Protein AF-A0A1M6R8V6-F1 (afdb_monomer)

InterPro domains:
  IPR001466 Beta-lactamase-related [PF00144] (25-232)
  IPR012338 Beta-lactamase/transpeptidase-like [G3DSA:3.40.710.10] (16-238)
  IPR012338 Beta-lactamase/transpeptidase-like [SSF56601] (20-227)
  IPR050491 Beta-lactamase AmpC-like [PTHR46825] (21-214)

Radius of gyration: 24.2 Å; Cα contacts (8 Å, |Δi|>4): 280; chains: 1; bounding box: 48×43×94 Å

Organism: NCBI:txid1302687

Mean predicted aligned error: 9.37 Å

Structure (mmCIF, N/CA/C/O backbone):
data_AF-A0A1M6R8V6-F1
#
_entry.id   AF-A0A1M6R8V6-F1
#
loop_
_atom_site.group_PDB
_atom_site.id
_atom_site.type_symbol
_atom_site.label_atom_id
_atom_site.label_alt_id
_atom_site.label_comp_id
_atom_site.label_asym_id
_atom_site.label_entity_id
_atom_site.label_seq_id
_atom_site.pdbx_PDB_ins_code
_atom_site.Cartn_x
_atom_site.Cartn_y
_atom_site.Cartn_z
_atom_site.occupancy
_atom_site.B_iso_or_equiv
_atom_site.auth_seq_id
_atom_site.auth_comp_id
_atom_site.auth_asym_id
_atom_site.auth_atom_id
_atom_site.pdbx_PDB_model_num
ATOM 1 N N . MET A 1 1 ? -6.194 -18.977 -72.612 1.00 38.88 1 MET A N 1
ATOM 2 C CA . MET A 1 1 ? -5.011 -18.425 -71.916 1.00 38.88 1 MET A CA 1
ATOM 3 C C . MET A 1 1 ? -5.485 -17.818 -70.595 1.00 38.88 1 MET A C 1
ATOM 5 O O . MET A 1 1 ? -6.194 -16.824 -70.624 1.00 38.88 1 MET A O 1
ATOM 9 N N . LYS A 1 2 ? -5.253 -18.489 -69.455 1.00 41.47 2 LYS A N 1
ATOM 10 C CA . LYS A 1 2 ? -5.722 -18.055 -68.123 1.00 41.47 2 LYS A CA 1
ATOM 11 C C . LYS A 1 2 ? -4.626 -17.210 -67.463 1.00 41.47 2 LYS A C 1
ATOM 13 O O . LYS A 1 2 ? -3.607 -17.769 -67.080 1.00 41.47 2 LYS A O 1
ATOM 18 N N . PHE A 1 3 ? -4.834 -15.903 -67.316 1.00 41.88 3 PHE A N 1
ATOM 19 C CA . PHE A 1 3 ? -3.976 -15.051 -66.488 1.00 41.88 3 PHE A CA 1
ATOM 20 C C . PHE A 1 3 ? -4.549 -14.982 -65.068 1.00 41.88 3 PHE A C 1
ATOM 22 O O . PHE A 1 3 ? -5.656 -14.492 -64.859 1.00 41.88 3 PHE A O 1
ATOM 29 N N . ARG A 1 4 ? -3.799 -15.502 -64.091 1.00 52.97 4 ARG A N 1
ATOM 30 C CA . ARG A 1 4 ? -3.985 -15.226 -62.661 1.00 52.97 4 ARG A CA 1
ATOM 31 C C . ARG A 1 4 ? -2.926 -14.194 -62.265 1.00 52.97 4 ARG A C 1
ATOM 33 O O 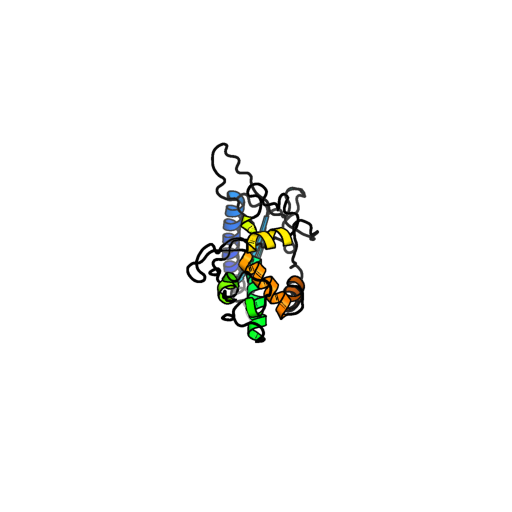. ARG A 1 4 ? -1.744 -14.500 -62.373 1.00 52.97 4 ARG A O 1
ATOM 40 N N . LEU A 1 5 ? -3.342 -13.003 -61.833 1.00 52.06 5 LEU A N 1
ATOM 41 C CA . LEU A 1 5 ? -2.469 -12.016 -61.180 1.00 52.06 5 LEU A CA 1
ATOM 42 C C . LEU A 1 5 ? -2.660 -12.077 -59.647 1.00 52.06 5 LEU A C 1
ATOM 44 O O . LEU A 1 5 ? -3.742 -12.458 -59.194 1.00 52.06 5 LEU A O 1
ATOM 48 N N . PRO A 1 6 ? -1.620 -11.770 -58.848 1.00 53.00 6 PRO A N 1
ATOM 49 C CA . PRO A 1 6 ? -1.464 -12.294 -57.499 1.00 53.00 6 PRO A CA 1
ATOM 50 C C . PRO A 1 6 ? -2.123 -11.432 -56.418 1.00 53.00 6 PRO A C 1
ATOM 52 O O . PRO A 1 6 ? -2.098 -10.205 -56.438 1.00 53.00 6 PRO A O 1
ATOM 55 N N . PHE A 1 7 ? -2.635 -12.124 -55.405 1.00 51.06 7 PHE A N 1
ATOM 56 C CA . PHE A 1 7 ? -3.263 -11.614 -54.186 1.00 51.06 7 PHE A CA 1
ATOM 57 C C . PHE A 1 7 ? -2.215 -11.156 -53.139 1.00 51.06 7 PHE A C 1
ATOM 59 O O . PHE A 1 7 ? -2.329 -11.479 -51.960 1.00 51.06 7 PHE A O 1
ATOM 66 N N . ILE A 1 8 ? -1.143 -10.463 -53.554 1.00 56.19 8 ILE A N 1
ATOM 67 C CA . ILE A 1 8 ? 0.020 -10.130 -52.693 1.00 56.19 8 ILE A CA 1
ATOM 68 C C . ILE A 1 8 ? 0.247 -8.610 -52.635 1.00 56.19 8 ILE A C 1
ATOM 70 O O . ILE A 1 8 ? 1.325 -8.114 -52.935 1.00 56.19 8 ILE A O 1
ATOM 74 N N . ALA A 1 9 ? -0.775 -7.838 -52.264 1.00 51.62 9 ALA A N 1
ATOM 75 C CA . ALA A 1 9 ? -0.604 -6.391 -52.052 1.00 51.62 9 ALA A CA 1
ATOM 76 C C . ALA A 1 9 ? -1.364 -5.817 -50.842 1.00 51.62 9 ALA A C 1
ATOM 78 O O . ALA A 1 9 ? -1.358 -4.608 -50.642 1.00 51.62 9 ALA A O 1
ATOM 79 N N . ILE A 1 10 ? -1.990 -6.652 -50.001 1.00 52.50 10 ILE A N 1
ATOM 80 C CA . ILE A 1 1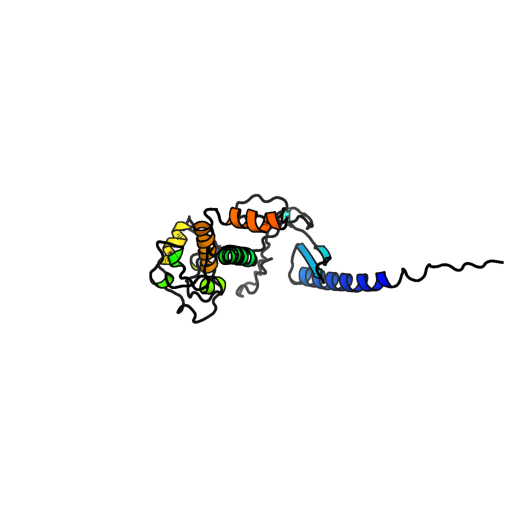0 ? -2.809 -6.186 -48.856 1.00 52.50 10 ILE A CA 1
ATOM 81 C C . ILE A 1 10 ? -2.160 -6.514 -47.490 1.00 52.50 10 ILE A C 1
ATOM 83 O O . ILE A 1 10 ? -2.727 -6.247 -46.440 1.00 52.50 10 ILE A O 1
ATOM 87 N N . LEU A 1 11 ? -0.928 -7.036 -47.463 1.00 50.34 11 LEU A N 1
ATOM 88 C CA . LEU A 1 11 ? -0.230 -7.378 -46.208 1.00 50.34 11 LEU A CA 1
ATOM 89 C C . LEU A 1 11 ? 0.795 -6.336 -45.726 1.00 50.34 11 LEU A C 1
ATOM 91 O O . LEU A 1 11 ? 1.295 -6.462 -44.614 1.00 50.34 11 LEU A O 1
ATOM 95 N N . PHE A 1 12 ? 1.085 -5.286 -46.503 1.00 51.31 12 PHE A N 1
ATOM 96 C CA . PHE A 1 12 ? 2.127 -4.309 -46.143 1.00 51.31 12 PHE A CA 1
ATOM 97 C C . PHE A 1 12 ? 1.625 -3.063 -45.393 1.00 51.31 12 PHE A C 1
ATOM 99 O O . PHE A 1 12 ? 2.403 -2.430 -44.683 1.00 51.31 12 PHE A O 1
ATOM 106 N N . SER A 1 13 ? 0.341 -2.706 -45.485 1.00 49.53 13 SER A N 1
ATOM 107 C CA . SER A 1 13 ? -0.169 -1.457 -44.891 1.00 49.53 13 SER A CA 1
ATOM 108 C C . SER A 1 13 ? -0.446 -1.540 -43.384 1.00 49.53 13 SER A C 1
ATOM 110 O O . SER A 1 13 ? -0.445 -0.514 -42.708 1.00 49.53 13 SER A O 1
ATOM 112 N N . VAL A 1 14 ? -0.619 -2.742 -42.821 1.00 51.56 14 VAL A N 1
ATOM 113 C CA . VAL A 1 14 ? -0.928 -2.920 -41.387 1.00 51.56 14 VAL A CA 1
ATOM 114 C C . VAL A 1 14 ? 0.328 -2.828 -40.503 1.00 51.56 14 VAL A C 1
ATOM 116 O O . VAL A 1 14 ? 0.240 -2.435 -39.341 1.00 51.56 14 VAL A O 1
ATOM 119 N N . TYR A 1 15 ? 1.520 -3.095 -41.046 1.00 50.44 15 TYR A N 1
ATOM 120 C CA . TYR A 1 15 ? 2.772 -3.042 -40.277 1.00 50.44 15 TYR A CA 1
ATOM 121 C C . TYR A 1 15 ? 3.265 -1.618 -39.978 1.00 50.44 15 TYR A C 1
ATOM 123 O O . TYR A 1 15 ? 3.988 -1.413 -39.002 1.00 50.44 15 TYR A O 1
ATOM 131 N N . CYS A 1 16 ? 2.862 -0.622 -40.770 1.00 50.03 16 CYS A N 1
ATOM 132 C CA . CYS A 1 16 ? 3.399 0.737 -40.657 1.00 50.03 16 CYS A CA 1
ATOM 133 C C . CYS A 1 16 ? 2.827 1.512 -39.448 1.00 50.03 16 CYS A C 1
ATOM 135 O O . CYS A 1 16 ? 3.511 2.336 -38.844 1.00 50.03 16 CYS A O 1
ATOM 137 N N . LEU A 1 17 ? 1.598 1.201 -39.018 1.00 48.25 17 LEU A N 1
ATOM 138 C CA . LEU A 1 17 ? 0.972 1.852 -37.856 1.00 48.25 17 LEU A CA 1
ATOM 139 C C . LEU A 1 17 ? 1.553 1.372 -36.515 1.00 48.25 17 LEU A C 1
ATOM 141 O O . LEU A 1 17 ? 1.640 2.155 -35.571 1.00 48.25 17 LEU A O 1
ATOM 145 N N . SER A 1 18 ? 2.009 0.117 -36.432 1.00 48.41 18 SER A N 1
ATOM 146 C CA . SER A 1 18 ? 2.598 -0.434 -35.202 1.00 48.41 18 SER A CA 1
ATOM 147 C C . SER A 1 18 ? 3.995 0.120 -34.902 1.00 48.41 18 SER A C 1
ATOM 149 O O . SER A 1 18 ? 4.374 0.194 -33.735 1.00 48.41 18 SER A O 1
ATOM 151 N N . GLN A 1 19 ? 4.767 0.505 -35.924 1.00 53.41 19 GLN A N 1
ATOM 152 C CA . GLN A 1 19 ? 6.132 1.012 -35.736 1.00 53.41 19 GLN A CA 1
ATOM 153 C C . GLN A 1 19 ? 6.146 2.424 -35.127 1.00 53.41 19 GLN A C 1
ATOM 155 O O . GLN A 1 19 ? 6.989 2.708 -34.280 1.00 53.41 19 GLN A O 1
ATOM 160 N N . ASN A 1 20 ? 5.166 3.267 -35.475 1.00 58.38 20 ASN A N 1
ATOM 161 C CA . ASN A 1 20 ? 5.103 4.664 -35.025 1.00 58.38 20 ASN A CA 1
ATOM 162 C C . ASN A 1 20 ? 4.781 4.834 -33.527 1.00 58.38 20 ASN A C 1
ATOM 164 O O . ASN A 1 20 ? 5.233 5.791 -32.903 1.00 58.38 20 ASN A O 1
ATOM 168 N N . ILE A 1 21 ? 4.008 3.922 -32.924 1.00 57.00 21 ILE A N 1
ATOM 169 C CA . ILE A 1 21 ? 3.687 3.998 -31.485 1.00 57.00 21 ILE A CA 1
ATOM 170 C C . ILE A 1 21 ? 4.907 3.597 -30.644 1.00 57.00 21 ILE A C 1
ATOM 172 O O . ILE A 1 21 ? 5.234 4.267 -29.665 1.00 57.00 21 ILE A O 1
ATOM 176 N N . VAL A 1 22 ? 5.607 2.530 -31.040 1.00 60.22 22 VAL A N 1
ATOM 177 C CA . VAL A 1 22 ? 6.755 1.990 -30.292 1.00 60.22 22 VAL A CA 1
ATOM 178 C C . VAL A 1 22 ? 7.952 2.947 -30.331 1.00 60.22 22 VAL A C 1
ATOM 180 O O . VAL A 1 22 ? 8.580 3.167 -29.296 1.00 60.22 22 VAL A O 1
ATOM 183 N N . SER A 1 23 ? 8.234 3.574 -31.482 1.00 63.22 23 SER A N 1
ATOM 184 C CA . SER A 1 23 ? 9.355 4.517 -31.622 1.00 63.22 23 SER A CA 1
ATOM 185 C C . SER A 1 23 ? 9.207 5.760 -30.740 1.00 63.22 23 SER A C 1
ATOM 187 O O . SER A 1 23 ? 10.196 6.246 -30.191 1.00 63.22 23 SER A O 1
ATOM 189 N N . ASN A 1 24 ? 7.978 6.250 -30.551 1.00 81.12 24 ASN A N 1
ATOM 190 C CA . ASN A 1 24 ? 7.719 7.418 -29.707 1.00 81.12 24 ASN A CA 1
ATOM 191 C C . ASN A 1 24 ? 7.882 7.098 -28.216 1.00 81.12 24 ASN A C 1
ATOM 193 O O . ASN A 1 24 ? 8.438 7.911 -27.480 1.00 81.12 24 ASN A O 1
ATOM 197 N N . VAL A 1 25 ? 7.461 5.908 -27.768 1.00 87.31 25 VAL A N 1
ATOM 198 C CA . VAL A 1 25 ? 7.646 5.503 -26.366 1.00 87.31 25 VAL A CA 1
ATOM 199 C C . VAL A 1 25 ? 9.126 5.312 -26.046 1.00 87.31 25 VAL A C 1
ATOM 201 O O . VAL A 1 25 ? 9.591 5.829 -25.037 1.00 87.31 25 VAL A O 1
ATOM 204 N N . ASP A 1 26 ? 9.890 4.650 -26.918 1.00 90.25 26 ASP A N 1
ATOM 205 C CA . ASP A 1 26 ? 11.330 4.465 -26.707 1.00 90.25 26 ASP A CA 1
ATOM 206 C C . ASP A 1 26 ? 12.081 5.796 -26.570 1.00 90.25 26 ASP A C 1
ATOM 208 O O . ASP A 1 26 ? 12.936 5.937 -25.695 1.00 90.25 26 ASP A O 1
ATOM 212 N N . ALA A 1 27 ? 11.759 6.785 -27.407 1.00 91.75 27 ALA A N 1
ATOM 213 C CA . ALA A 1 27 ? 12.381 8.104 -27.343 1.00 91.75 27 ALA A CA 1
ATOM 214 C C . ALA A 1 27 ? 12.064 8.839 -26.028 1.00 91.75 27 ALA A C 1
ATOM 216 O O . ALA A 1 27 ? 12.971 9.404 -25.410 1.00 91.75 27 ALA A O 1
ATOM 217 N N . ILE A 1 28 ? 10.805 8.791 -25.576 1.00 92.69 28 ILE A N 1
ATOM 218 C CA . ILE A 1 28 ? 10.376 9.394 -24.305 1.00 92.69 28 ILE A CA 1
ATOM 219 C C . ILE A 1 28 ? 11.084 8.705 -23.136 1.00 92.69 28 ILE A C 1
ATOM 221 O O . ILE A 1 28 ? 11.706 9.368 -22.312 1.00 92.69 28 ILE A O 1
ATOM 225 N N . VAL A 1 29 ? 11.054 7.373 -23.091 1.00 93.44 29 VAL A N 1
ATOM 226 C CA . VAL A 1 29 ? 11.633 6.589 -21.993 1.00 93.44 29 VAL A CA 1
ATOM 227 C C . VAL A 1 29 ? 13.137 6.801 -21.896 1.00 93.44 29 VAL A C 1
ATOM 229 O O . VAL A 1 29 ? 13.640 7.071 -20.809 1.00 93.44 29 VAL A O 1
ATOM 232 N N . ASN A 1 30 ? 13.859 6.748 -23.017 1.00 93.56 30 ASN A N 1
ATOM 233 C CA . ASN A 1 30 ? 15.304 6.977 -23.016 1.00 93.56 30 ASN A CA 1
ATOM 234 C C . ASN A 1 30 ? 15.662 8.406 -22.577 1.00 93.56 30 ASN A C 1
ATOM 236 O O . ASN A 1 30 ? 16.636 8.588 -21.845 1.00 93.56 30 ASN A O 1
ATOM 240 N N . THR A 1 31 ? 14.875 9.407 -22.987 1.00 94.38 31 THR A N 1
ATOM 241 C CA . THR A 1 31 ? 15.048 10.799 -22.540 1.00 94.38 31 THR A CA 1
ATOM 242 C C . THR A 1 31 ? 14.846 10.912 -21.030 1.00 94.38 31 THR A C 1
ATOM 244 O O . THR A 1 31 ? 15.755 11.350 -20.328 1.00 94.38 31 THR A O 1
ATOM 247 N N . GLU A 1 32 ? 13.719 10.425 -20.506 1.00 93.56 32 GLU A N 1
ATOM 248 C CA . GLU A 1 32 ? 13.400 10.481 -19.074 1.00 93.56 32 GLU A CA 1
ATOM 249 C C . GLU A 1 32 ? 14.419 9.708 -18.227 1.00 93.56 32 GLU A C 1
ATOM 251 O O . GLU A 1 32 ? 14.878 10.202 -17.194 1.00 93.56 32 GLU A O 1
ATOM 256 N N . MET A 1 33 ? 14.832 8.515 -18.673 1.00 93.94 33 MET A N 1
ATOM 257 C CA . MET A 1 33 ? 15.852 7.728 -17.982 1.00 93.94 33 MET A CA 1
ATOM 258 C C . MET A 1 33 ? 17.191 8.464 -17.924 1.00 93.94 33 MET A C 1
ATOM 260 O O . MET A 1 33 ? 17.827 8.487 -16.869 1.00 93.94 33 MET A O 1
ATOM 264 N N . LYS A 1 34 ? 17.605 9.106 -19.022 1.00 93.50 34 LYS A N 1
ATOM 265 C CA . LYS A 1 34 ? 18.850 9.879 -19.079 1.00 93.50 34 LYS A CA 1
ATOM 266 C C . LYS A 1 34 ? 18.792 11.120 -18.188 1.00 93.50 34 LYS A C 1
ATOM 268 O O . LYS A 1 34 ? 19.710 11.339 -17.399 1.00 93.50 34 LYS A O 1
ATOM 273 N N . GLU A 1 35 ? 17.734 11.920 -18.291 1.00 91.94 35 GLU A N 1
ATOM 274 C CA . GLU A 1 35 ? 17.590 13.180 -17.548 1.00 91.94 35 GLU A CA 1
ATOM 275 C C . GLU A 1 35 ? 17.472 12.954 -16.040 1.00 91.94 35 GLU A C 1
ATOM 277 O O . GLU A 1 35 ? 18.114 13.644 -15.244 1.00 91.94 35 GLU A O 1
ATOM 282 N N . ARG A 1 36 ? 16.697 11.942 -15.637 1.00 90.69 36 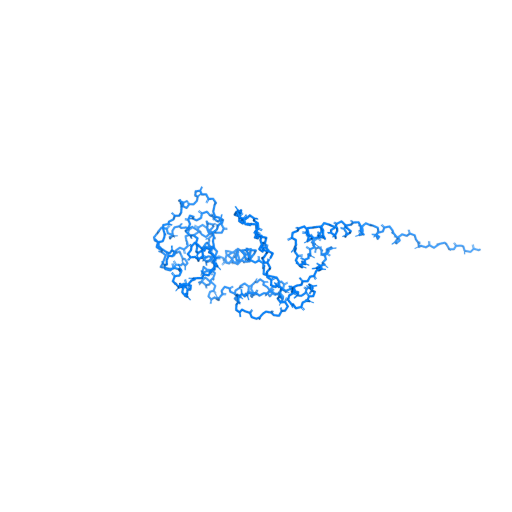ARG A N 1
ATOM 283 C CA . ARG A 1 36 ? 16.469 11.602 -14.225 1.00 90.69 36 ARG A CA 1
ATOM 284 C C . ARG A 1 36 ? 17.501 10.636 -13.662 1.00 90.69 36 ARG A C 1
ATOM 286 O O . ARG A 1 36 ? 17.442 10.325 -12.474 1.00 90.69 36 ARG A O 1
ATOM 293 N N . LYS A 1 37 ? 18.442 10.176 -14.493 1.00 92.75 37 LYS A N 1
ATOM 294 C CA . LYS A 1 37 ? 19.461 9.178 -14.140 1.00 92.75 37 LYS A CA 1
ATOM 295 C C . LYS A 1 37 ? 18.837 7.894 -13.577 1.00 92.75 37 LYS A C 1
ATOM 297 O O . LYS A 1 37 ? 19.317 7.355 -12.583 1.00 92.75 37 LYS A O 1
ATOM 302 N N . ILE A 1 38 ? 17.750 7.427 -14.194 1.00 94.19 38 ILE A N 1
ATOM 303 C CA . ILE A 1 38 ? 17.073 6.181 -13.816 1.00 94.19 38 ILE A CA 1
ATOM 304 C C . ILE A 1 38 ? 17.899 5.011 -14.370 1.00 94.19 38 ILE A C 1
ATOM 306 O O . ILE A 1 38 ? 18.031 4.909 -15.591 1.00 94.19 38 ILE A O 1
ATOM 310 N N . PRO A 1 39 ? 18.448 4.122 -13.521 1.00 95.06 39 PRO A N 1
ATOM 311 C CA . PRO A 1 39 ? 19.339 3.054 -13.984 1.00 95.06 39 PRO A CA 1
ATOM 312 C C . PRO A 1 39 ? 18.631 1.999 -14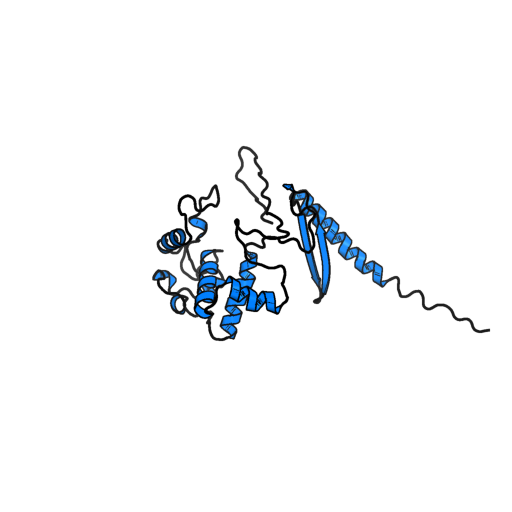.832 1.00 95.06 39 PRO A C 1
ATOM 314 O O . PRO A 1 39 ? 19.194 1.516 -15.813 1.00 95.06 39 PRO A O 1
ATOM 317 N N . GLY A 1 40 ? 17.392 1.664 -14.473 1.00 95.62 40 GLY A N 1
ATOM 318 C CA . GLY A 1 40 ? 16.603 0.652 -15.156 1.00 95.62 40 GLY A CA 1
ATOM 319 C C . GLY A 1 40 ? 15.108 0.848 -14.953 1.00 95.62 40 GLY A C 1
ATOM 320 O O . GLY A 1 40 ? 14.671 1.408 -13.949 1.00 95.62 40 GLY A O 1
ATOM 321 N N . MET A 1 41 ? 14.328 0.402 -15.933 1.00 95.44 41 MET A N 1
ATOM 322 C CA . MET A 1 41 ? 12.877 0.552 -15.963 1.00 95.44 41 MET A CA 1
ATOM 323 C C . MET A 1 41 ? 12.230 -0.606 -16.726 1.00 95.44 41 MET A C 1
ATOM 325 O O . MET A 1 41 ? 12.785 -1.103 -17.706 1.00 95.44 41 MET A O 1
ATOM 329 N N . GLN A 1 42 ? 11.028 -1.007 -16.317 1.00 95.12 42 GLN A N 1
ATOM 330 C CA . GLN A 1 42 ? 10.146 -1.855 -17.115 1.00 95.12 42 GLN A CA 1
ATOM 331 C C . GLN A 1 42 ? 8.823 -1.126 -17.350 1.00 95.12 42 GLN A C 1
ATOM 333 O O . GLN A 1 42 ? 8.249 -0.567 -16.419 1.00 95.12 42 GLN A O 1
ATOM 338 N N . ILE A 1 43 ? 8.334 -1.145 -18.589 1.00 94.00 43 ILE A N 1
ATOM 339 C CA . ILE A 1 43 ? 7.057 -0.540 -18.972 1.00 94.00 43 ILE A CA 1
ATOM 340 C C . ILE A 1 43 ? 6.177 -1.590 -19.625 1.00 94.00 43 ILE A C 1
ATOM 342 O O . ILE A 1 43 ? 6.608 -2.289 -20.543 1.00 94.00 43 ILE A O 1
ATOM 346 N N . ALA A 1 44 ? 4.917 -1.626 -19.198 1.00 92.62 44 ALA A N 1
ATOM 347 C CA . ALA A 1 44 ? 3.837 -2.273 -19.919 1.00 92.62 44 ALA A CA 1
ATOM 348 C C . ALA A 1 44 ? 2.754 -1.239 -20.262 1.00 92.62 44 ALA A C 1
ATOM 350 O O . ALA A 1 44 ? 2.354 -0.455 -19.404 1.00 92.62 44 ALA A O 1
ATOM 351 N N . VAL A 1 45 ? 2.267 -1.243 -21.505 1.00 91.31 45 VAL A N 1
ATOM 352 C CA . VAL A 1 45 ? 1.138 -0.411 -21.951 1.00 91.31 45 VAL A CA 1
ATOM 353 C C . VAL A 1 45 ? -0.008 -1.329 -22.332 1.00 91.31 45 VAL A C 1
ATOM 355 O O . VAL A 1 45 ? 0.154 -2.216 -23.172 1.00 91.31 45 VAL A O 1
ATOM 358 N N . VAL A 1 46 ? -1.170 -1.105 -21.722 1.00 92.50 46 VAL A N 1
ATOM 359 C CA . VAL A 1 46 ? -2.397 -1.847 -22.008 1.00 92.50 46 VAL A CA 1
ATOM 360 C C . VAL A 1 46 ? -3.370 -0.930 -22.736 1.00 92.50 46 VAL A C 1
ATOM 362 O O . VAL A 1 46 ? -3.722 0.132 -22.233 1.00 92.50 46 VAL A O 1
ATOM 365 N N . GLN A 1 47 ? -3.825 -1.350 -23.913 1.00 92.12 47 GLN A N 1
ATOM 366 C CA . GLN A 1 47 ? -4.830 -0.647 -24.702 1.00 92.12 47 GLN A CA 1
ATOM 367 C C . GLN A 1 47 ? -5.890 -1.651 -25.154 1.00 92.12 47 GLN A C 1
ATOM 369 O O . GLN A 1 47 ? -5.560 -2.717 -25.671 1.00 92.12 47 GLN A O 1
ATOM 374 N N . ASN A 1 48 ? -7.170 -1.329 -24.941 1.00 94.69 48 ASN A N 1
ATOM 375 C CA . ASN A 1 48 ? -8.303 -2.191 -25.308 1.00 94.69 48 ASN A CA 1
ATOM 376 C C . ASN A 1 48 ? -8.159 -3.633 -24.779 1.00 94.69 48 ASN A C 1
ATOM 378 O O . ASN A 1 48 ? -8.379 -4.604 -25.502 1.00 94.69 48 ASN A O 1
ATOM 382 N N . GLY A 1 49 ? -7.715 -3.769 -23.524 1.00 94.44 49 GLY A N 1
ATOM 383 C CA . GLY A 1 49 ? -7.519 -5.062 -22.860 1.00 94.44 49 GLY A CA 1
ATOM 384 C C . GLY A 1 49 ? -6.320 -5.879 -23.355 1.00 94.44 49 GLY A C 1
ATOM 385 O O . GLY A 1 49 ? -6.159 -7.021 -22.934 1.00 94.44 49 GLY A O 1
ATOM 386 N N . LYS A 1 50 ? -5.469 -5.330 -24.232 1.00 94.00 50 LYS A N 1
ATOM 387 C CA . LYS A 1 50 ? -4.278 -6.008 -24.764 1.00 94.00 50 LYS A CA 1
ATOM 388 C C . LYS A 1 50 ? -3.009 -5.265 -24.380 1.00 94.00 50 LYS A C 1
ATOM 390 O O . LYS A 1 50 ? -2.968 -4.038 -24.412 1.00 94.00 50 LYS A O 1
ATOM 395 N N . ILE A 1 51 ? -1.959 -6.015 -24.063 1.00 92.12 51 ILE A N 1
ATOM 396 C CA . ILE A 1 51 ? -0.618 -5.460 -23.879 1.00 92.12 51 ILE A CA 1
ATOM 397 C C . ILE A 1 51 ? -0.075 -5.099 -25.266 1.00 92.12 51 ILE A C 1
ATOM 399 O O . ILE A 1 51 ? 0.180 -5.986 -26.077 1.00 92.12 51 ILE A O 1
ATOM 403 N N . VAL A 1 52 ? 0.074 -3.803 -25.542 1.00 92.19 52 VAL A N 1
ATOM 404 C CA . VAL A 1 52 ? 0.603 -3.278 -26.817 1.00 92.19 52 VAL A CA 1
ATOM 405 C C . VAL A 1 52 ? 2.094 -2.937 -26.740 1.00 92.19 52 VAL A C 1
ATOM 407 O O . VAL A 1 52 ? 2.750 -2.795 -27.766 1.00 92.19 52 VAL A O 1
ATOM 410 N N . LEU A 1 53 ? 2.643 -2.851 -25.525 1.00 90.25 53 LEU A N 1
ATOM 411 C CA . LEU A 1 53 ? 4.073 -2.720 -25.254 1.00 90.25 53 LEU A CA 1
ATOM 412 C C . LEU A 1 53 ? 4.395 -3.444 -23.944 1.00 90.25 53 LEU A C 1
ATOM 414 O O . LEU A 1 53 ? 3.662 -3.289 -22.972 1.00 90.25 53 LEU A O 1
ATOM 418 N N . ASN A 1 54 ? 5.490 -4.200 -23.909 1.00 92.44 54 ASN A N 1
ATOM 419 C CA . ASN A 1 54 ? 6.094 -4.737 -22.689 1.00 92.44 54 ASN A CA 1
ATOM 420 C C . ASN A 1 54 ? 7.608 -4.766 -22.895 1.00 92.44 54 ASN A C 1
ATOM 422 O O . ASN A 1 54 ? 8.108 -5.611 -23.639 1.00 92.44 54 ASN A O 1
ATOM 426 N N . LYS A 1 55 ? 8.320 -3.799 -22.318 1.00 94.38 55 LYS A N 1
ATOM 427 C CA . LYS A 1 55 ? 9.739 -3.585 -22.602 1.00 94.38 55 LYS A CA 1
ATOM 428 C C . LYS A 1 55 ? 10.519 -3.241 -21.341 1.00 94.38 55 LYS A C 1
ATOM 430 O O . LYS A 1 55 ? 10.015 -2.570 -20.442 1.00 94.38 55 LYS A O 1
ATOM 435 N N . SER A 1 56 ? 11.754 -3.723 -21.304 1.00 96.31 56 SER A N 1
ATOM 436 C CA . SER A 1 56 ? 12.726 -3.502 -20.238 1.00 96.31 56 SER A CA 1
ATOM 437 C C . SER A 1 56 ? 13.875 -2.646 -20.766 1.00 96.31 56 SER A C 1
ATOM 439 O O . SER A 1 56 ? 14.312 -2.827 -21.903 1.00 96.31 56 SER A O 1
ATOM 441 N N . TYR A 1 57 ? 14.359 -1.728 -19.938 1.00 95.81 57 TYR A N 1
ATOM 442 C CA . TYR A 1 57 ? 15.396 -0.758 -20.268 1.00 95.81 57 TYR A CA 1
ATOM 443 C C . TYR A 1 57 ? 16.439 -0.716 -19.151 1.00 95.81 57 TYR A C 1
ATOM 445 O O . TYR A 1 57 ? 16.087 -0.766 -17.972 1.00 95.81 57 TYR A O 1
ATOM 453 N N . GLY A 1 58 ? 17.711 -0.564 -19.521 1.00 96.50 58 GLY A N 1
ATOM 454 C CA . GLY A 1 58 ? 18.811 -0.346 -18.580 1.00 96.50 58 GLY A CA 1
ATOM 455 C C . GLY A 1 58 ? 19.118 -1.535 -17.663 1.00 96.50 58 GLY A C 1
ATOM 456 O O . GLY A 1 58 ? 18.920 -2.699 -18.025 1.00 96.50 58 GLY A O 1
ATOM 457 N N . VAL A 1 59 ? 19.625 -1.227 -16.469 1.00 96.75 59 VAL A N 1
ATOM 458 C CA . VAL A 1 59 ? 20.119 -2.198 -15.483 1.00 96.75 59 VAL A CA 1
ATOM 459 C C . VAL A 1 59 ? 19.226 -2.249 -14.243 1.00 96.75 59 VAL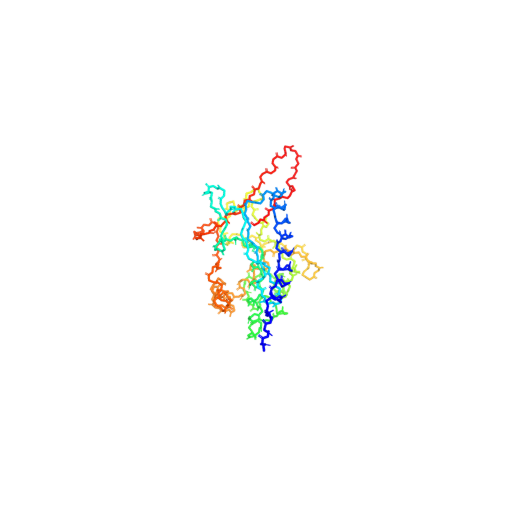 A C 1
ATOM 461 O O . VAL A 1 59 ? 18.879 -1.226 -13.659 1.00 96.75 59 VAL A O 1
ATOM 464 N N . ALA A 1 60 ? 18.855 -3.459 -13.826 1.00 95.50 60 ALA A N 1
ATOM 465 C CA . ALA A 1 60 ? 18.153 -3.722 -12.574 1.00 95.50 60 ALA A CA 1
ATOM 466 C C . ALA A 1 60 ? 19.071 -3.529 -11.364 1.00 95.50 60 ALA A C 1
ATOM 468 O O . ALA A 1 60 ? 18.598 -3.138 -10.304 1.00 95.50 60 ALA A O 1
ATOM 469 N N . SER A 1 61 ? 20.373 -3.797 -11.514 1.00 94.56 61 SER A N 1
ATOM 470 C CA . SER A 1 61 ? 21.363 -3.574 -10.463 1.00 94.56 61 SER A CA 1
ATOM 471 C C . SER A 1 61 ? 22.652 -2.997 -11.038 1.00 94.56 61 SER A C 1
ATOM 473 O O . SER A 1 61 ? 23.325 -3.667 -11.811 1.00 94.56 61 SER A O 1
ATOM 475 N N . ILE A 1 62 ? 23.014 -1.785 -10.613 1.00 93.19 62 ILE A N 1
ATOM 476 C CA . ILE A 1 62 ? 24.290 -1.129 -10.935 1.00 93.19 62 ILE A CA 1
ATOM 477 C C . ILE A 1 62 ? 25.465 -1.927 -10.362 1.00 93.19 62 ILE A C 1
ATOM 479 O O . ILE A 1 62 ? 26.452 -2.143 -11.051 1.00 93.19 62 ILE A O 1
ATOM 483 N N . GLN A 1 63 ? 25.370 -2.374 -9.104 1.00 92.25 63 GLN A N 1
ATOM 484 C CA . GLN A 1 63 ? 26.475 -3.055 -8.418 1.00 92.25 63 GLN A CA 1
ATOM 485 C C . GLN A 1 63 ? 26.833 -4.392 -9.065 1.00 92.25 63 GLN A C 1
ATOM 487 O O . GLN A 1 63 ? 27.993 -4.787 -9.038 1.00 92.25 63 GLN A O 1
ATOM 492 N N . ASN A 1 64 ? 25.835 -5.082 -9.617 1.00 93.12 64 ASN A N 1
ATOM 493 C CA . ASN A 1 64 ? 25.995 -6.417 -10.186 1.00 93.12 64 ASN A CA 1
ATOM 494 C C . ASN A 1 64 ? 25.932 -6.426 -11.721 1.00 93.12 64 ASN A C 1
ATOM 496 O O . ASN A 1 64 ? 25.941 -7.504 -12.305 1.00 93.12 64 ASN A O 1
ATOM 500 N N . ASP A 1 65 ? 25.803 -5.253 -12.351 1.00 93.69 65 ASP A N 1
ATOM 501 C CA . ASP A 1 65 ? 25.615 -5.071 -13.797 1.00 93.69 65 ASP A CA 1
ATOM 502 C C . ASP A 1 65 ? 24.550 -6.010 -14.404 1.00 93.69 65 ASP A C 1
ATOM 504 O O . ASP A 1 65 ? 24.736 -6.671 -15.425 1.00 93.69 65 ASP A O 1
ATOM 508 N N . LEU A 1 66 ? 23.405 -6.124 -13.721 1.00 95.44 66 LEU A N 1
ATOM 509 C CA . LEU A 1 66 ? 22.316 -7.001 -14.151 1.00 95.44 66 LEU A CA 1
ATOM 510 C C . LEU A 1 66 ? 21.313 -6.217 -14.999 1.00 95.44 66 LEU A C 1
ATOM 512 O O . LEU A 1 66 ? 20.810 -5.201 -14.515 1.00 95.44 66 LEU A O 1
ATOM 516 N N . PRO A 1 67 ? 20.936 -6.682 -16.205 1.00 97.19 67 PRO A N 1
ATOM 517 C CA . PRO A 1 67 ? 19.935 -6.004 -17.021 1.00 97.19 67 PRO A CA 1
ATOM 518 C C . PRO A 1 67 ? 18.545 -6.106 -16.388 1.00 97.19 67 PRO A C 1
ATOM 520 O O . PRO A 1 67 ? 18.227 -7.096 -15.719 1.00 97.19 67 PRO A O 1
ATOM 523 N N . VAL A 1 68 ? 17.683 -5.118 -16.646 1.00 97.81 68 VAL A N 1
ATOM 524 C CA . VAL A 1 68 ? 16.253 -5.269 -16.345 1.00 97.81 68 VAL A CA 1
ATOM 525 C C . VAL A 1 68 ? 15.667 -6.367 -17.227 1.00 97.81 68 VAL A C 1
ATOM 527 O O . VAL A 1 68 ? 15.863 -6.384 -18.442 1.00 97.81 68 VAL A O 1
ATOM 530 N N . LYS A 1 69 ? 14.922 -7.279 -16.607 1.00 94.81 69 LYS A N 1
ATOM 531 C CA . LYS A 1 69 ? 14.191 -8.358 -17.275 1.00 94.81 69 LYS A CA 1
ATOM 532 C C . LYS A 1 69 ? 12.701 -8.188 -17.024 1.00 94.81 69 LYS A C 1
ATOM 534 O O . LYS A 1 69 ? 12.290 -7.515 -16.085 1.00 94.81 69 LYS A O 1
ATOM 539 N N . ASN A 1 70 ? 11.882 -8.880 -17.809 1.00 91.56 70 ASN A N 1
ATOM 540 C CA . ASN A 1 70 ? 10.440 -8.940 -17.563 1.00 91.56 70 ASN A CA 1
ATOM 541 C C . ASN A 1 70 ? 10.058 -9.678 -16.262 1.00 91.56 70 ASN A C 1
ATOM 543 O O . ASN A 1 70 ? 8.896 -9.653 -15.863 1.00 91.56 70 ASN A O 1
ATOM 547 N N . THR A 1 71 ? 11.029 -10.335 -15.623 1.00 93.19 71 THR A N 1
ATOM 548 C CA . THR A 1 71 ? 10.924 -10.995 -14.317 1.00 93.19 71 THR A CA 1
ATOM 549 C C . THR A 1 71 ? 11.586 -10.203 -13.188 1.00 93.19 71 THR A C 1
ATOM 551 O O . THR A 1 71 ? 11.685 -10.724 -12.079 1.00 93.19 71 THR A O 1
ATOM 554 N N . SER A 1 72 ? 12.104 -8.998 -13.456 1.00 95.69 72 SER A N 1
ATOM 555 C CA . SER A 1 72 ? 12.664 -8.136 -12.412 1.00 95.69 72 SER A CA 1
ATOM 556 C C . SER A 1 72 ? 11.569 -7.711 -11.432 1.00 95.69 72 SER A C 1
ATOM 558 O O . SER A 1 72 ? 10.478 -7.321 -11.842 1.00 95.69 72 SER A O 1
ATOM 560 N N . ILE A 1 73 ? 11.862 -7.782 -10.134 1.00 95.25 73 ILE A N 1
ATOM 561 C CA . ILE A 1 73 ? 10.940 -7.400 -9.063 1.00 95.25 73 ILE A CA 1
ATOM 562 C C . ILE A 1 73 ? 11.297 -6.000 -8.583 1.00 95.25 73 ILE A C 1
ATOM 564 O O . ILE A 1 73 ? 12.367 -5.796 -8.012 1.00 95.25 73 ILE A O 1
ATOM 568 N N . PHE A 1 74 ? 10.387 -5.052 -8.795 1.00 94.88 74 PHE A N 1
ATOM 569 C CA . PHE A 1 74 ? 10.524 -3.672 -8.338 1.00 94.88 74 PHE A CA 1
ATOM 570 C C . PHE A 1 74 ? 9.642 -3.422 -7.108 1.00 94.88 74 PHE A C 1
ATOM 572 O O . PHE A 1 74 ? 8.493 -3.881 -7.080 1.00 94.88 74 PHE A O 1
ATOM 579 N N . PRO A 1 75 ? 10.124 -2.681 -6.096 1.00 92.94 75 PRO A N 1
ATOM 580 C CA . PRO A 1 75 ? 9.276 -2.243 -4.998 1.00 92.94 75 PRO A CA 1
ATOM 581 C C . PRO A 1 75 ? 8.253 -1.217 -5.502 1.00 92.94 75 PRO A C 1
ATOM 583 O O . PRO A 1 75 ? 8.597 -0.108 -5.883 1.00 92.94 75 PRO A O 1
ATOM 586 N N . ILE A 1 76 ? 6.963 -1.554 -5.453 1.00 93.19 76 ILE A N 1
ATOM 587 C CA . ILE A 1 76 ? 5.892 -0.642 -5.904 1.00 93.19 76 ILE A CA 1
ATOM 588 C C . ILE A 1 76 ? 5.466 0.378 -4.834 1.00 93.19 76 ILE A C 1
ATOM 590 O O . ILE A 1 76 ? 4.597 1.219 -5.075 1.00 93.19 76 ILE A O 1
ATOM 594 N N . ASN A 1 77 ? 6.055 0.300 -3.637 1.00 91.69 77 ASN A N 1
ATOM 595 C CA . ASN A 1 77 ? 5.856 1.237 -2.534 1.00 91.69 77 ASN A CA 1
ATOM 596 C C . ASN A 1 77 ? 4.365 1.524 -2.267 1.00 91.69 77 ASN A C 1
ATOM 598 O O . ASN A 1 77 ? 3.567 0.615 -2.030 1.00 91.69 77 ASN A O 1
ATOM 602 N N . SER A 1 78 ? 3.971 2.796 -2.311 1.00 95.12 78 SER A N 1
ATOM 603 C CA . SER A 1 78 ? 2.616 3.252 -1.998 1.00 95.12 78 SER A CA 1
ATOM 604 C C . SER A 1 78 ? 1.533 2.711 -2.932 1.00 95.12 78 SER A C 1
ATOM 606 O O . SER A 1 78 ? 0.373 2.684 -2.529 1.00 95.12 78 SER A O 1
ATOM 608 N N . THR A 1 79 ? 1.884 2.199 -4.114 1.00 96.69 79 THR A N 1
ATOM 609 C CA . THR A 1 79 ? 0.939 1.502 -5.004 1.00 96.69 79 THR A CA 1
ATOM 610 C C . THR A 1 79 ? 0.335 0.260 -4.335 1.00 96.69 79 THR A C 1
ATOM 612 O O . THR A 1 79 ? -0.786 -0.126 -4.655 1.00 96.69 79 THR A O 1
ATOM 615 N N . THR A 1 80 ? 0.999 -0.302 -3.315 1.00 96.81 80 THR A N 1
ATOM 616 C CA . THR A 1 80 ? 0.460 -1.374 -2.454 1.00 96.81 80 THR A CA 1
ATOM 617 C C . THR A 1 80 ? -0.929 -1.045 -1.890 1.00 96.81 80 THR A C 1
ATOM 619 O O . THR A 1 80 ? -1.758 -1.939 -1.731 1.00 96.81 80 THR A O 1
ATOM 622 N N . LYS A 1 81 ? -1.226 0.240 -1.646 1.00 97.94 81 LYS A N 1
ATOM 623 C CA . LYS A 1 81 ? -2.524 0.704 -1.133 1.00 97.94 81 LYS A CA 1
ATOM 624 C C . LYS A 1 81 ? -3.703 0.296 -2.012 1.00 97.94 81 LYS A C 1
ATOM 626 O O . LYS A 1 81 ? -4.780 0.050 -1.481 1.00 97.94 81 LYS A O 1
ATOM 631 N N . VAL A 1 82 ? -3.505 0.171 -3.326 1.00 97.69 82 VAL A N 1
ATOM 632 C CA . VAL A 1 82 ? -4.558 -0.297 -4.239 1.00 97.69 82 VAL A CA 1
ATOM 633 C C . VAL A 1 82 ? -4.982 -1.725 -3.879 1.00 97.69 82 VAL A C 1
ATOM 635 O O . VAL A 1 82 ? -6.174 -1.991 -3.769 1.00 97.69 82 VAL A O 1
ATOM 638 N N . PHE A 1 83 ? -4.032 -2.620 -3.588 1.00 98.44 83 PHE A N 1
ATOM 639 C CA . PHE A 1 83 ? -4.325 -3.997 -3.167 1.00 98.44 83 PHE A CA 1
ATOM 640 C C . PHE A 1 83 ? -5.004 -4.045 -1.793 1.00 98.44 83 PHE A C 1
ATOM 642 O O . PHE A 1 83 ? -5.949 -4.810 -1.591 1.00 98.44 83 PHE A O 1
ATOM 649 N N . THR A 1 84 ? -4.586 -3.184 -0.857 1.00 98.69 84 THR A N 1
ATOM 650 C CA . THR A 1 84 ? -5.267 -3.030 0.440 1.00 98.69 84 THR A CA 1
ATOM 651 C C . THR A 1 84 ? -6.708 -2.550 0.261 1.00 98.69 84 THR A C 1
ATOM 653 O O . THR A 1 84 ? -7.613 -3.121 0.859 1.00 98.69 84 THR A O 1
ATOM 656 N N . ALA A 1 85 ? -6.947 -1.540 -0.578 1.00 98.62 85 ALA A N 1
ATOM 657 C CA . ALA A 1 85 ? -8.286 -1.019 -0.838 1.00 98.62 85 ALA A CA 1
ATOM 658 C C . ALA A 1 85 ? -9.186 -2.077 -1.493 1.00 98.62 85 ALA A C 1
ATOM 660 O O . ALA A 1 85 ? -10.323 -2.254 -1.064 1.00 98.62 85 ALA A O 1
ATOM 661 N N . VAL A 1 86 ? -8.665 -2.842 -2.461 1.00 98.62 86 VAL A N 1
ATOM 662 C CA . VAL A 1 86 ? -9.383 -3.986 -3.046 1.00 98.62 86 VAL A CA 1
ATOM 663 C C . VAL A 1 86 ? -9.693 -5.038 -1.982 1.00 98.62 86 VAL A C 1
ATOM 665 O O . VAL A 1 86 ? -10.805 -5.547 -1.961 1.00 98.62 86 VAL A O 1
ATOM 668 N N . ALA A 1 87 ? -8.777 -5.328 -1.052 1.00 98.81 87 ALA A N 1
ATOM 669 C CA . ALA A 1 87 ? -9.030 -6.286 0.028 1.00 98.81 87 ALA A CA 1
ATOM 670 C C . ALA A 1 87 ? -10.156 -5.821 0.965 1.00 98.81 87 ALA A C 1
ATOM 672 O O . ALA A 1 87 ? -11.012 -6.621 1.342 1.00 98.81 87 ALA A O 1
ATOM 673 N N . VAL A 1 88 ? -10.195 -4.526 1.299 1.00 98.88 88 VAL A N 1
ATOM 674 C CA . VAL A 1 88 ? -11.311 -3.940 2.055 1.00 98.88 88 VAL A CA 1
ATOM 675 C C . VAL A 1 88 ? -12.614 -4.097 1.276 1.00 98.88 88 VAL A C 1
ATOM 677 O O . VAL A 1 88 ? -13.583 -4.609 1.828 1.00 98.88 88 VAL A O 1
ATOM 680 N N . MET A 1 89 ? -12.635 -3.741 -0.012 1.00 98.88 89 MET A N 1
ATOM 681 C CA . MET A 1 89 ? -13.842 -3.856 -0.839 1.00 98.88 89 MET A CA 1
ATOM 682 C C . MET A 1 89 ? -14.309 -5.307 -1.018 1.00 98.88 89 MET A C 1
ATOM 684 O O . MET A 1 89 ? -15.504 -5.561 -0.936 1.00 98.88 89 MET A O 1
ATOM 688 N N . GLN A 1 90 ? -13.397 -6.276 -1.140 1.00 98.75 90 GLN A N 1
ATOM 689 C CA . GLN A 1 90 ? -13.732 -7.706 -1.155 1.00 98.75 90 GLN A CA 1
ATOM 690 C C . GLN A 1 90 ? -14.452 -8.140 0.131 1.00 98.75 90 GLN A C 1
ATOM 692 O O . GLN A 1 90 ? -15.348 -8.982 0.090 1.00 98.75 90 GLN A O 1
ATOM 697 N N . LEU A 1 91 ? -14.070 -7.584 1.285 1.00 98.81 91 LEU A N 1
ATOM 698 C CA . LEU A 1 91 ? -14.738 -7.844 2.563 1.00 98.81 91 LEU A CA 1
ATOM 699 C C . LEU A 1 91 ? -16.051 -7.053 2.708 1.00 98.81 91 LEU A C 1
ATOM 701 O O . LEU A 1 91 ? -16.970 -7.542 3.367 1.00 98.81 91 LEU A O 1
ATOM 705 N N . VAL A 1 92 ? -16.169 -5.883 2.072 1.00 98.88 92 VAL A N 1
ATOM 706 C CA . VAL A 1 92 ? -17.433 -5.131 1.957 1.00 98.88 92 VAL A CA 1
ATOM 707 C C . VAL A 1 92 ? -18.456 -5.910 1.132 1.00 98.88 92 VAL A C 1
ATOM 709 O O . VAL A 1 92 ? -19.584 -6.094 1.577 1.00 98.88 92 VAL A O 1
ATOM 712 N N . GLU A 1 93 ? -18.060 -6.445 -0.022 1.00 98.62 93 GLU A N 1
ATOM 713 C CA . GLU A 1 93 ? -18.915 -7.280 -0.879 1.00 98.62 93 GLU A CA 1
ATOM 714 C C . GLU A 1 93 ? -19.382 -8.561 -0.170 1.00 98.62 93 GLU A C 1
ATOM 716 O O . GLU A 1 93 ? -20.485 -9.045 -0.411 1.00 98.62 93 GLU A O 1
ATOM 721 N N . GLN A 1 94 ? -18.575 -9.087 0.757 1.00 98.38 94 GLN A N 1
ATOM 722 C CA . GLN A 1 94 ? -18.941 -10.213 1.625 1.00 98.38 94 GLN A CA 1
ATOM 723 C C . GLN A 1 94 ? -19.860 -9.818 2.797 1.00 98.38 94 GLN A C 1
ATOM 725 O O . GLN A 1 94 ? -20.206 -10.679 3.605 1.00 98.38 94 GLN A O 1
ATOM 730 N N . GLY A 1 95 ? -20.206 -8.536 2.948 1.00 98.50 95 GLY A N 1
ATOM 731 C CA . GLY A 1 95 ? -20.991 -8.020 4.073 1.00 98.50 95 GLY A CA 1
ATOM 732 C C . GLY A 1 95 ? -20.251 -8.028 5.415 1.00 98.50 95 GLY A C 1
ATOM 733 O O . GLY A 1 95 ? -20.882 -7.910 6.463 1.00 98.50 95 GLY A O 1
ATOM 734 N N . LYS A 1 96 ? -18.921 -8.190 5.409 1.00 98.62 96 LYS A N 1
ATOM 735 C CA . LYS A 1 96 ? -18.100 -8.279 6.628 1.00 98.62 96 LYS A CA 1
ATOM 736 C C . LYS A 1 96 ? -17.552 -6.929 7.092 1.00 98.62 96 LYS A C 1
ATOM 738 O O . LYS A 1 96 ? -17.253 -6.772 8.273 1.00 98.62 96 LYS A O 1
ATOM 743 N N . ILE A 1 97 ? -17.409 -5.974 6.174 1.00 98.75 97 ILE A N 1
ATOM 744 C CA . ILE A 1 97 ? -17.018 -4.589 6.457 1.00 98.75 97 ILE A CA 1
ATOM 745 C C . ILE A 1 97 ? -18.098 -3.651 5.913 1.00 98.75 97 ILE A C 1
ATOM 747 O O . ILE A 1 97 ? -18.594 -3.850 4.810 1.00 98.75 97 ILE A O 1
ATOM 751 N N . GLY A 1 98 ? -18.434 -2.600 6.655 1.00 98.75 98 GLY A N 1
ATOM 752 C CA . GLY A 1 98 ? -19.210 -1.472 6.158 1.00 98.75 98 GLY A CA 1
ATOM 753 C C . GLY A 1 98 ? -18.345 -0.214 6.108 1.00 98.75 98 GLY A C 1
ATOM 754 O O . GLY A 1 98 ? -17.668 0.126 7.074 1.00 98.75 98 GLY A O 1
ATOM 755 N N . LEU A 1 99 ? -18.368 0.498 4.979 1.00 98.81 99 LEU A N 1
ATOM 756 C CA . LEU A 1 99 ? -17.524 1.683 4.764 1.00 98.81 99 LEU A CA 1
ATOM 757 C C . LEU A 1 99 ? -17.820 2.818 5.757 1.00 98.81 99 LEU A C 1
ATOM 759 O O . LEU A 1 99 ? -16.901 3.477 6.241 1.00 98.81 99 LEU A O 1
ATOM 763 N N . SER A 1 100 ? -19.092 3.004 6.106 1.00 98.62 100 SER A N 1
ATOM 764 C CA . SER A 1 100 ? -19.531 4.003 7.086 1.00 98.62 100 SER A CA 1
ATOM 765 C C . SER A 1 100 ? -19.435 3.516 8.535 1.00 98.62 100 SER A C 1
ATOM 767 O O . SER A 1 100 ? -19.758 4.271 9.450 1.00 98.62 100 SER A O 1
ATOM 769 N N . GLU A 1 101 ? -19.019 2.268 8.770 1.00 98.69 101 GLU A N 1
ATOM 770 C CA . GLU A 1 101 ? -18.907 1.738 10.126 1.00 98.69 101 GLU A CA 1
ATOM 771 C C . GLU A 1 101 ? -17.657 2.284 10.825 1.00 98.69 101 GLU A C 1
ATOM 773 O O . GLU A 1 101 ? -16.607 2.448 10.190 1.00 98.69 101 GLU A O 1
ATOM 778 N N . PRO A 1 102 ? -17.751 2.567 12.137 1.00 98.69 102 PRO A N 1
ATOM 779 C CA . PRO A 1 102 ? -16.607 3.002 12.916 1.00 98.69 102 PRO A CA 1
ATOM 780 C C . PRO A 1 102 ? -15.565 1.887 13.013 1.00 98.69 102 PRO A C 1
ATOM 782 O O . PRO A 1 102 ? -15.897 0.714 13.198 1.00 98.69 102 PRO A O 1
ATOM 785 N N . ILE A 1 103 ? -14.287 2.252 12.970 1.00 98.62 103 ILE A N 1
ATOM 786 C CA . ILE A 1 103 ? -13.180 1.291 13.040 1.00 98.62 103 ILE A CA 1
ATOM 787 C C . ILE A 1 103 ? -13.126 0.551 14.383 1.00 98.62 103 ILE A C 1
ATOM 789 O O . ILE A 1 103 ? -12.609 -0.564 14.442 1.00 98.62 103 ILE A O 1
ATOM 793 N N . SER A 1 104 ? -13.712 1.121 15.444 1.00 98.50 104 SER A N 1
ATOM 794 C CA . SER A 1 104 ? -13.865 0.467 16.751 1.00 98.50 104 SER A CA 1
ATOM 795 C C . SER A 1 104 ? -14.776 -0.760 16.727 1.00 98.50 104 SER A C 1
ATOM 797 O O . SER A 1 104 ? -14.717 -1.574 17.643 1.00 98.50 104 SER A O 1
ATOM 799 N N . LYS A 1 105 ? -15.585 -0.938 15.674 1.00 98.56 105 LYS A N 1
ATOM 800 C CA . LYS A 1 105 ? -16.350 -2.172 15.462 1.00 98.56 105 LYS A CA 1
ATOM 801 C C . LYS A 1 105 ? -15.435 -3.373 15.193 1.00 98.56 105 LYS A C 1
ATOM 803 O O . LYS A 1 105 ? -15.799 -4.503 15.505 1.00 98.56 105 LYS A O 1
ATOM 808 N N . TYR A 1 106 ? -14.262 -3.134 14.608 1.00 98.44 106 TYR A N 1
ATOM 809 C CA . TYR A 1 106 ? -13.324 -4.186 14.213 1.00 98.44 106 TYR A CA 1
ATOM 810 C C . TYR A 1 106 ? -12.085 -4.216 15.107 1.00 98.44 106 TYR A C 1
ATOM 812 O O . TYR A 1 106 ? -11.523 -5.279 15.349 1.00 98.44 106 TYR A O 1
ATOM 820 N N . LEU A 1 107 ? -11.633 -3.062 15.596 1.00 97.88 107 LEU A N 1
ATOM 821 C CA . LEU A 1 107 ? -10.386 -2.942 16.340 1.00 97.88 107 LEU A CA 1
ATOM 822 C C . LEU A 1 107 ? -10.631 -2.525 17.788 1.00 97.88 107 LEU A C 1
ATOM 824 O O . LEU A 1 107 ? -11.347 -1.568 18.073 1.00 97.88 107 LEU A O 1
ATOM 828 N N . GLU A 1 108 ? -9.960 -3.223 18.695 1.00 95.25 108 GLU A N 1
ATOM 829 C CA . GLU A 1 108 ? -9.992 -2.971 20.135 1.00 95.25 108 GLU A CA 1
ATOM 830 C C . GLU A 1 108 ? -8.806 -2.085 20.561 1.00 95.25 108 GLU A C 1
ATOM 832 O O . GLU A 1 108 ? -7.833 -1.919 19.822 1.00 95.25 108 GLU A O 1
ATOM 837 N N . ASN A 1 109 ? -8.859 -1.530 21.778 1.00 92.62 109 ASN A N 1
ATOM 838 C CA . ASN A 1 109 ? -7.772 -0.739 22.382 1.00 92.62 109 ASN A CA 1
ATOM 839 C C . ASN A 1 109 ? -7.334 0.488 21.553 1.00 92.62 109 ASN A C 1
ATOM 841 O O . ASN A 1 109 ? -6.150 0.844 21.516 1.00 92.62 109 ASN A O 1
ATOM 845 N N . LEU A 1 110 ? -8.293 1.134 20.882 1.00 95.75 110 LEU A N 1
ATOM 846 C CA . LEU A 1 110 ? -8.088 2.396 20.172 1.00 95.75 110 LEU A CA 1
ATOM 847 C C . LEU A 1 110 ? -8.267 3.604 21.110 1.00 95.75 110 LEU A C 1
ATOM 849 O O . LEU A 1 110 ? -9.197 3.589 21.930 1.00 95.75 110 LEU A O 1
ATOM 853 N N . PRO A 1 111 ? -7.468 4.680 20.944 1.00 96.62 111 PRO A N 1
ATOM 854 C CA . PRO A 1 111 ? -7.738 5.970 21.575 1.00 96.62 111 PRO A CA 1
ATOM 855 C C . PRO A 1 111 ? -9.181 6.417 21.325 1.00 96.62 111 PRO A C 1
ATOM 857 O O . PRO A 1 111 ? -9.717 6.210 20.235 1.00 96.62 111 PRO A O 1
ATOM 860 N N . SER A 1 112 ? -9.815 7.039 22.322 1.00 95.50 112 SER A N 1
ATOM 861 C CA . SER A 1 112 ? -11.234 7.427 22.269 1.00 95.50 112 SER A CA 1
ATOM 862 C C . SER A 1 112 ? -11.571 8.289 21.047 1.00 95.50 112 SER A C 1
ATOM 864 O O . SER A 1 112 ? -12.604 8.080 20.411 1.00 95.50 112 SER A O 1
ATOM 866 N N . GLU A 1 113 ? -10.673 9.201 20.670 1.00 95.25 113 GLU A N 1
ATOM 867 C CA . GLU A 1 113 ? -10.818 10.073 19.499 1.00 95.25 113 GLU A CA 1
ATOM 868 C C . GLU A 1 113 ? -10.827 9.302 18.171 1.00 95.25 113 GLU A C 1
ATOM 870 O O . GLU A 1 113 ? -11.428 9.749 17.197 1.00 95.25 113 GLU A O 1
ATOM 875 N N . TRP A 1 114 ? -10.195 8.126 18.120 1.00 97.69 114 TRP A N 1
ATOM 876 C CA . TRP A 1 114 ? -10.058 7.339 16.893 1.00 97.69 114 TRP A CA 1
ATOM 877 C C . TRP A 1 114 ? -11.252 6.416 16.672 1.00 97.69 114 TRP A C 1
ATOM 879 O O . TRP A 1 114 ? -11.537 6.028 15.543 1.00 97.69 114 TRP A O 1
ATOM 889 N N . GLN A 1 115 ? -11.971 6.068 17.741 1.00 97.31 115 GLN A N 1
ATOM 890 C CA . GLN A 1 115 ? -13.020 5.050 17.706 1.00 97.31 115 GLN A CA 1
ATOM 891 C C . GLN A 1 115 ? -14.150 5.379 16.728 1.00 97.31 115 GLN A C 1
ATOM 893 O O . GLN A 1 115 ? -14.752 4.463 16.184 1.00 97.31 115 GLN A O 1
ATOM 898 N N . LYS A 1 116 ? -14.440 6.664 16.492 1.00 97.69 116 LYS A N 1
ATOM 899 C CA . LYS A 1 116 ? -15.519 7.107 15.592 1.00 97.69 116 LYS A CA 1
ATOM 900 C C . LYS A 1 116 ? -15.088 7.279 14.135 1.00 97.69 116 LYS A C 1
ATOM 902 O O . LYS A 1 116 ? -15.945 7.545 13.298 1.00 97.69 116 LYS A O 1
ATOM 907 N N . ILE A 1 117 ? -13.795 7.158 13.835 1.00 98.75 117 ILE A N 1
ATOM 908 C CA . ILE A 1 117 ? -13.296 7.234 12.459 1.00 98.75 117 ILE A CA 1
ATOM 909 C C . ILE A 1 117 ? -13.892 6.065 11.678 1.00 98.75 117 ILE A C 1
ATOM 911 O O . ILE A 1 117 ? -13.906 4.942 12.177 1.00 98.75 117 ILE A O 1
ATOM 915 N N . THR A 1 118 ? -14.398 6.311 10.474 1.00 98.88 118 THR A N 1
ATOM 916 C CA . THR A 1 118 ? -14.976 5.260 9.630 1.00 98.88 118 THR A CA 1
ATOM 917 C C . THR A 1 118 ? -13.926 4.601 8.743 1.00 98.88 118 THR A C 1
ATOM 919 O O . THR A 1 118 ? -12.859 5.163 8.474 1.00 98.88 118 THR A O 1
ATOM 922 N N . VAL A 1 119 ? -14.234 3.404 8.241 1.00 98.88 119 VAL A N 1
ATOM 923 C CA . VAL A 1 119 ? -13.383 2.705 7.262 1.00 98.88 119 VAL A CA 1
ATOM 924 C C . VAL A 1 119 ? -13.164 3.562 6.011 1.00 98.88 119 VAL A C 1
ATOM 926 O O . VAL A 1 119 ? -12.033 3.690 5.541 1.00 98.88 119 VAL A O 1
ATOM 929 N N . GLU A 1 120 ? -14.214 4.217 5.515 1.00 98.69 120 GLU A N 1
ATOM 930 C CA . GLU A 1 120 ? -14.139 5.148 4.387 1.00 98.69 120 GLU A CA 1
ATOM 931 C C . GLU A 1 120 ? -13.158 6.294 4.654 1.00 98.69 120 GLU A C 1
ATOM 933 O O . GLU A 1 120 ? -12.330 6.614 3.800 1.00 98.69 120 GLU A O 1
ATOM 938 N N . GLN A 1 121 ? -13.189 6.882 5.852 1.00 98.81 121 GLN A N 1
ATOM 939 C CA . GLN A 1 121 ? -12.307 7.994 6.217 1.00 98.81 121 GLN A CA 1
ATOM 940 C C . GLN A 1 121 ? -10.833 7.575 6.292 1.00 98.81 121 GLN A C 1
ATOM 942 O O . GLN A 1 121 ? -9.948 8.382 5.985 1.00 98.81 121 GLN A O 1
ATOM 947 N N . LEU A 1 122 ? -10.550 6.314 6.646 1.00 98.75 122 LEU A N 1
ATOM 948 C CA . LEU A 1 122 ? -9.207 5.748 6.506 1.00 98.75 122 LEU A CA 1
ATOM 949 C C . LEU A 1 122 ? -8.812 5.620 5.027 1.00 98.75 122 LEU A C 1
ATOM 951 O O . LEU A 1 122 ? -7.761 6.132 4.633 1.00 98.75 122 LEU A O 1
ATOM 955 N N . MET A 1 123 ? -9.653 4.976 4.207 1.00 98.62 123 MET A N 1
ATOM 956 C CA . MET A 1 123 ? -9.378 4.715 2.782 1.00 98.62 123 MET A CA 1
ATOM 957 C C . MET A 1 123 ? -9.136 5.998 1.982 1.00 98.62 123 MET A C 1
ATOM 959 O O . MET A 1 123 ? -8.257 6.037 1.118 1.00 98.62 123 MET A O 1
ATOM 963 N N . THR A 1 124 ? -9.894 7.045 2.303 1.00 98.31 124 THR A N 1
ATOM 964 C CA . THR A 1 124 ? -9.896 8.346 1.619 1.00 98.31 124 THR A CA 1
ATOM 965 C C . THR A 1 124 ? -8.964 9.375 2.245 1.00 98.31 124 THR A C 1
ATOM 967 O O . THR A 1 124 ? -8.927 10.513 1.795 1.00 98.31 124 THR A O 1
ATOM 970 N N . HIS A 1 125 ? -8.169 8.999 3.250 1.00 98.50 125 HIS A N 1
ATOM 971 C CA . HIS A 1 125 ? -7.175 9.884 3.854 1.00 98.50 125 HIS A CA 1
ATOM 972 C C . HIS A 1 125 ? -7.723 11.150 4.541 1.00 98.50 125 HIS A C 1
ATOM 974 O O . HIS A 1 125 ? -7.019 12.152 4.637 1.00 98.50 125 HIS A O 1
ATOM 980 N N . ILE A 1 126 ? -8.938 11.101 5.090 1.00 98.44 126 ILE A N 1
ATOM 981 C CA . ILE A 1 126 ? -9.561 12.226 5.819 1.00 98.44 126 ILE A CA 1
ATOM 982 C C . ILE A 1 126 ? -9.728 11.953 7.323 1.00 98.44 126 ILE A C 1
ATOM 984 O O . ILE A 1 126 ? -10.516 12.600 8.006 1.00 98.44 126 ILE A O 1
ATOM 988 N N . SER A 1 127 ? -8.992 10.982 7.861 1.00 98.38 127 SER A N 1
ATOM 989 C CA . SER A 1 127 ? -9.118 10.509 9.247 1.00 98.38 127 SER A CA 1
ATOM 990 C C . SER A 1 127 ? -8.716 11.535 10.316 1.00 98.38 127 SER A C 1
ATOM 992 O O . SER A 1 127 ? -9.261 11.510 11.419 1.00 98.38 127 SER A O 1
ATOM 994 N N . GLY A 1 128 ? -7.771 12.429 10.006 1.00 97.81 128 GLY A N 1
ATOM 995 C CA . GLY A 1 128 ? -7.134 13.309 10.993 1.00 97.81 128 GLY A CA 1
ATOM 996 C C . GLY A 1 128 ? -6.017 12.647 11.801 1.00 97.81 128 GLY A C 1
ATOM 997 O O . GLY A 1 128 ? -5.423 13.305 12.651 1.00 97.81 128 GLY A O 1
ATOM 998 N N . LEU A 1 129 ? -5.706 11.370 11.551 1.00 98.00 129 LEU A N 1
ATOM 999 C CA . LEU A 1 129 ? -4.755 10.615 12.367 1.00 98.00 129 LEU A CA 1
ATOM 1000 C C . LEU A 1 129 ? -3.329 11.195 12.306 1.00 98.00 129 LEU A C 1
ATOM 1002 O O . LEU A 1 129 ? -2.918 11.746 11.276 1.00 98.00 129 LEU A O 1
ATOM 1006 N N . PRO A 1 130 ? -2.538 11.038 13.380 1.00 95.94 130 PRO A N 1
ATOM 1007 C CA . PRO A 1 130 ? -1.097 11.247 13.320 1.00 95.94 130 PRO A CA 1
ATOM 1008 C C . PRO A 1 130 ? -0.444 10.187 12.415 1.00 95.94 130 PRO A C 1
ATOM 1010 O O . PRO A 1 130 ? -0.925 9.057 12.314 1.00 95.94 130 PRO A O 1
ATOM 1013 N N . ASP A 1 131 ? 0.617 10.550 11.687 1.00 93.38 131 ASP A N 1
ATOM 1014 C CA . ASP A 1 131 ? 1.287 9.636 10.747 1.00 93.38 131 ASP A CA 1
ATOM 1015 C C . ASP A 1 131 ? 2.333 8.788 11.478 1.00 93.38 131 ASP A C 1
ATOM 1017 O O . ASP A 1 131 ? 3.245 9.332 12.099 1.00 93.38 131 ASP A O 1
ATOM 1021 N N . ILE A 1 132 ? 2.239 7.461 11.390 1.00 88.94 132 ILE A N 1
ATOM 1022 C CA . ILE A 1 132 ? 3.198 6.526 11.985 1.00 88.94 132 ILE A CA 1
ATOM 1023 C C . ILE A 1 132 ? 4.627 6.741 11.466 1.00 88.94 132 ILE A C 1
ATOM 1025 O O . ILE A 1 132 ? 5.580 6.442 12.173 1.00 88.94 132 ILE A O 1
ATOM 1029 N N . LEU A 1 133 ? 4.821 7.325 10.279 1.00 86.56 133 LEU A N 1
ATOM 1030 C CA . LEU A 1 133 ? 6.167 7.674 9.815 1.00 86.56 133 LEU A CA 1
ATOM 1031 C C . LEU A 1 133 ? 6.771 8.874 10.553 1.00 86.56 133 LEU A C 1
ATOM 1033 O O . LEU A 1 133 ? 7.987 9.039 10.536 1.00 86.56 133 LEU A O 1
ATOM 1037 N N . SER A 1 134 ? 5.962 9.694 11.232 1.00 85.75 134 SER A N 1
ATOM 1038 C CA . SER A 1 134 ? 6.448 10.866 11.978 1.00 85.75 134 SER A CA 1
ATOM 1039 C C . SER A 1 134 ? 7.319 10.504 13.183 1.00 85.75 134 SER A C 1
ATOM 1041 O O . SER A 1 134 ? 8.036 11.359 13.699 1.00 85.75 134 SER A O 1
ATOM 1043 N N . VAL A 1 135 ? 7.275 9.244 13.635 1.00 82.12 135 VAL A N 1
ATOM 1044 C CA . VAL A 1 135 ? 8.126 8.769 14.731 1.00 82.12 135 VAL A CA 1
ATOM 1045 C C . VAL A 1 135 ? 9.471 8.224 14.255 1.00 82.12 135 VAL A C 1
ATOM 1047 O O . VAL A 1 135 ? 10.323 7.950 15.097 1.00 82.12 135 VAL A O 1
ATOM 1050 N N . LEU A 1 136 ? 9.677 8.077 12.943 1.00 78.62 136 LEU A N 1
ATOM 1051 C CA . LEU A 1 136 ? 10.960 7.656 12.384 1.00 78.62 136 LEU A CA 1
ATOM 1052 C C . LEU A 1 136 ? 11.989 8.782 12.470 1.00 78.62 136 LEU A C 1
ATOM 1054 O O . LEU A 1 136 ? 11.653 9.966 12.424 1.00 78.62 136 LEU A O 1
ATOM 1058 N N . ASP A 1 137 ? 13.260 8.402 12.560 1.00 74.69 137 ASP A N 1
ATOM 1059 C CA . ASP A 1 137 ? 14.364 9.349 12.488 1.00 74.69 137 ASP A CA 1
ATOM 1060 C C . ASP A 1 137 ? 14.373 10.034 11.102 1.00 74.69 137 ASP A C 1
ATOM 1062 O O . ASP A 1 137 ? 14.488 9.346 10.083 1.00 74.69 137 ASP A O 1
ATOM 1066 N N . PRO A 1 138 ? 14.268 11.374 11.018 1.00 72.25 138 PRO A N 1
ATOM 1067 C CA . PRO A 1 138 ? 14.150 12.064 9.732 1.00 72.25 138 PRO A CA 1
ATOM 1068 C C . PRO A 1 138 ? 15.397 11.973 8.844 1.00 72.25 138 PRO A C 1
ATOM 1070 O O . PRO A 1 138 ? 15.298 12.162 7.631 1.00 72.25 138 PRO A O 1
ATOM 1073 N N . ALA A 1 139 ? 16.574 11.728 9.429 1.00 69.12 139 ALA A N 1
ATOM 1074 C CA . ALA A 1 139 ? 17.838 11.678 8.700 1.00 69.12 139 ALA A CA 1
ATOM 1075 C C . ALA A 1 139 ? 18.081 10.295 8.082 1.00 69.12 139 ALA A C 1
ATOM 1077 O O . ALA A 1 139 ? 18.559 10.182 6.954 1.00 69.12 139 ALA A O 1
ATOM 1078 N N . THR A 1 140 ? 17.733 9.245 8.818 1.00 68.56 140 THR A N 1
ATOM 1079 C CA . THR A 1 140 ? 18.021 7.851 8.464 1.00 68.56 140 THR A CA 1
ATOM 1080 C C . THR A 1 140 ? 16.794 7.098 7.960 1.00 68.56 140 THR A C 1
ATOM 1082 O O . THR A 1 140 ? 16.943 6.042 7.351 1.00 68.56 140 THR A O 1
ATOM 1085 N N . GLY A 1 141 ? 15.583 7.601 8.221 1.00 68.19 141 GLY A N 1
ATOM 1086 C CA . GLY A 1 141 ? 14.332 6.867 8.008 1.00 68.19 141 GLY A CA 1
ATOM 1087 C C . GLY A 1 141 ? 14.229 5.605 8.868 1.00 68.19 141 GLY A C 1
ATOM 1088 O O . GLY A 1 141 ? 13.373 4.758 8.620 1.00 68.19 141 GLY A O 1
ATOM 1089 N N . SER A 1 142 ? 15.128 5.444 9.843 1.00 67.31 142 SER A N 1
ATOM 1090 C CA . SER A 1 142 ? 15.181 4.274 10.704 1.00 67.31 142 SER A CA 1
ATOM 1091 C C . SER A 1 142 ? 14.303 4.470 11.931 1.00 67.31 142 SER A C 1
ATOM 1093 O O . SER A 1 142 ? 13.960 5.584 12.329 1.00 67.31 142 SER A O 1
ATOM 1095 N N . LEU A 1 143 ? 13.998 3.358 12.585 1.00 63.28 143 LEU A N 1
ATOM 1096 C CA . LEU A 1 143 ? 13.363 3.365 13.894 1.00 63.28 143 LEU A CA 1
ATOM 1097 C C . LEU A 1 143 ? 14.263 3.954 14.998 1.00 63.28 143 LEU A C 1
ATOM 1099 O O . LEU A 1 143 ? 13.811 4.129 16.129 1.00 63.28 143 LEU A O 1
ATOM 1103 N N . GLY A 1 144 ? 15.541 4.232 14.716 1.00 62.62 144 GLY A N 1
ATOM 1104 C CA . GLY A 1 144 ? 16.514 4.604 15.737 1.00 62.62 144 GLY A CA 1
ATOM 1105 C C . GLY A 1 144 ? 16.513 3.593 16.892 1.00 62.62 144 GLY A C 1
ATOM 1106 O O . GLY 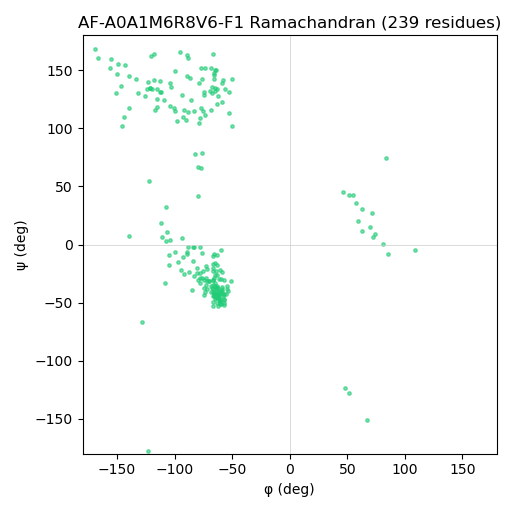A 1 144 ? 16.583 2.382 16.684 1.00 62.62 144 GLY A O 1
ATOM 1107 N N . ALA A 1 145 ? 16.383 4.084 18.126 1.00 55.62 145 ALA A N 1
ATOM 1108 C CA . ALA A 1 145 ? 16.262 3.250 19.325 1.00 55.62 145 ALA A CA 1
ATOM 1109 C C . ALA A 1 145 ? 14.869 2.603 19.527 1.00 55.62 145 ALA A C 1
ATOM 1111 O O . ALA A 1 145 ? 14.718 1.768 20.418 1.00 55.62 145 ALA A O 1
ATOM 1112 N N . MET A 1 146 ? 13.849 2.947 18.728 1.00 58.34 146 MET A N 1
ATOM 1113 C CA . MET A 1 146 ? 12.479 2.412 18.824 1.00 58.34 146 MET A CA 1
ATOM 1114 C C . MET A 1 146 ? 12.405 1.031 18.160 1.00 58.34 146 MET A C 1
ATOM 1116 O O . MET A 1 146 ? 11.808 0.849 17.112 1.00 58.34 146 MET A O 1
ATOM 1120 N N . ARG A 1 147 ? 13.075 0.035 18.743 1.00 64.44 147 ARG A N 1
ATOM 1121 C CA . ARG A 1 147 ? 13.419 -1.245 18.092 1.00 64.44 147 ARG A CA 1
ATOM 1122 C C . ARG A 1 147 ? 12.249 -2.106 17.572 1.00 64.44 147 ARG A C 1
ATOM 1124 O O . ARG A 1 147 ? 12.524 -3.133 16.957 1.00 64.44 147 ARG A O 1
ATOM 1131 N N . THR A 1 148 ? 10.979 -1.752 17.799 1.00 73.81 148 THR A N 1
ATOM 1132 C CA . THR A 1 148 ? 9.822 -2.574 17.402 1.00 73.81 148 THR A CA 1
ATOM 1133 C C . THR A 1 148 ? 8.619 -1.753 16.930 1.00 73.81 148 THR A C 1
ATOM 1135 O O . THR A 1 148 ? 8.410 -0.612 17.343 1.00 73.81 148 THR A O 1
ATOM 1138 N N . GLU A 1 149 ? 7.783 -2.381 16.099 1.00 76.38 149 GLU A N 1
ATOM 1139 C CA . GLU A 1 149 ? 6.482 -1.856 15.660 1.00 76.38 149 GLU A CA 1
ATOM 1140 C C . GLU A 1 149 ? 5.587 -1.460 16.842 1.00 76.38 149 GLU A C 1
ATOM 1142 O O . GLU A 1 149 ? 4.976 -0.395 16.823 1.00 76.38 149 GLU A O 1
ATOM 1147 N N . ASN A 1 150 ? 5.594 -2.258 17.915 1.00 82.62 150 ASN A N 1
ATOM 1148 C CA . ASN A 1 150 ? 4.820 -1.979 19.125 1.00 82.62 150 ASN A CA 1
ATOM 1149 C C . ASN A 1 150 ? 5.198 -0.637 19.761 1.00 82.62 150 ASN A C 1
ATOM 1151 O O . ASN A 1 150 ? 4.320 0.103 20.187 1.00 82.62 150 ASN A O 1
ATOM 1155 N N . VAL A 1 151 ? 6.486 -0.282 19.800 1.00 82.62 151 VAL A N 1
ATOM 1156 C CA . VAL A 1 151 ? 6.918 0.999 20.384 1.00 82.62 151 VAL A CA 1
ATOM 1157 C C . VAL A 1 151 ? 6.425 2.179 19.546 1.00 82.62 151 VAL A C 1
ATOM 1159 O O . VAL A 1 151 ? 5.955 3.171 20.105 1.00 82.62 151 VAL A O 1
ATO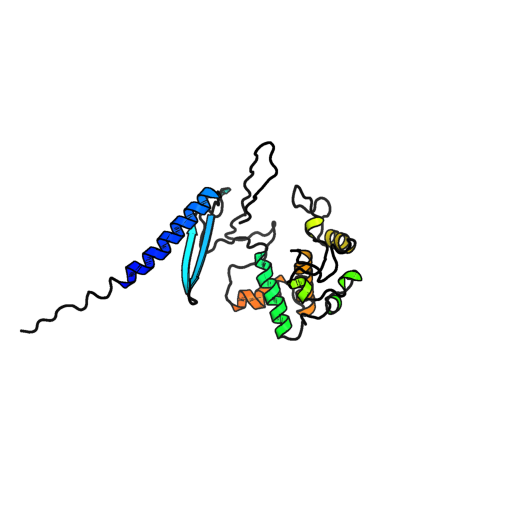M 1162 N N . MET A 1 152 ? 6.481 2.075 18.214 1.00 83.94 152 MET A N 1
ATOM 1163 C CA . MET A 1 152 ? 5.894 3.098 17.340 1.00 83.94 152 MET A CA 1
ATOM 1164 C C . MET A 1 152 ? 4.392 3.225 17.563 1.00 83.94 152 MET A C 1
ATOM 1166 O O . MET A 1 152 ? 3.871 4.337 17.627 1.00 83.94 152 MET A O 1
ATOM 1170 N N . TRP A 1 153 ? 3.713 2.085 17.686 1.00 88.44 153 TRP A N 1
ATOM 1171 C CA . TRP A 1 153 ? 2.271 2.025 17.851 1.00 88.44 153 TRP A CA 1
ATOM 1172 C C . TRP A 1 153 ? 1.804 2.661 19.163 1.00 88.44 153 TRP A C 1
ATOM 1174 O O . TRP A 1 153 ? 0.869 3.459 19.185 1.00 88.44 153 TRP A O 1
ATOM 1184 N N . GLU A 1 154 ? 2.497 2.382 20.261 1.00 88.62 154 GLU A N 1
ATOM 1185 C CA . GLU A 1 154 ? 2.168 2.995 21.546 1.00 88.62 154 GLU A CA 1
ATOM 1186 C C . GLU A 1 154 ? 2.482 4.496 21.551 1.00 88.62 154 GLU A C 1
ATOM 1188 O O . GLU A 1 154 ? 1.699 5.288 22.069 1.00 88.62 154 GLU A O 1
ATOM 1193 N N . LYS A 1 155 ? 3.556 4.932 20.881 1.00 88.69 155 LYS A N 1
ATOM 1194 C CA . LYS A 1 155 ? 3.853 6.364 20.733 1.00 88.69 155 LYS A CA 1
ATOM 1195 C C . LYS A 1 155 ? 2.803 7.093 19.892 1.00 88.69 155 LYS A C 1
ATOM 1197 O O . LYS A 1 155 ? 2.397 8.194 20.255 1.00 88.69 155 LYS A O 1
ATOM 1202 N N . ILE A 1 156 ? 2.362 6.505 18.778 1.00 91.69 156 ILE A N 1
ATOM 1203 C CA . ILE A 1 156 ? 1.414 7.156 17.865 1.00 91.69 156 ILE A CA 1
ATOM 1204 C C . ILE A 1 156 ? 0.010 7.260 18.477 1.00 91.69 156 ILE A C 1
ATOM 1206 O O . ILE A 1 156 ? -0.673 8.251 18.244 1.00 91.69 156 ILE A O 1
ATOM 1210 N N . LYS A 1 157 ? -0.393 6.301 19.322 1.00 92.06 157 LYS A N 1
ATOM 1211 C CA . LYS A 1 157 ? -1.652 6.354 20.088 1.00 92.06 157 LYS A CA 1
ATOM 1212 C C . LYS A 1 157 ? -1.724 7.504 21.094 1.00 92.06 157 LYS A C 1
ATOM 1214 O O . LYS A 1 157 ? -2.823 7.919 21.447 1.00 92.06 157 LYS A O 1
ATOM 1219 N N . LEU A 1 158 ? -0.577 7.979 21.581 1.00 91.69 158 LEU A N 1
ATOM 1220 C CA . LEU A 1 158 ? -0.495 9.106 22.515 1.00 91.69 158 LEU A CA 1
ATOM 1221 C C . LEU A 1 158 ? -0.520 10.465 21.804 1.00 91.69 158 LEU A C 1
ATOM 1223 O O . LEU A 1 158 ? -0.690 11.492 22.459 1.00 91.69 158 LEU A O 1
ATOM 1227 N N . ALA A 1 159 ? -0.318 10.492 20.485 1.00 91.81 159 ALA A N 1
ATOM 1228 C CA . ALA A 1 159 ? -0.356 11.725 19.716 1.00 91.81 159 ALA A CA 1
ATOM 1229 C C . ALA A 1 159 ? -1.814 12.149 19.443 1.00 91.81 159 ALA A C 1
ATOM 1231 O O . ALA A 1 159 ? -2.647 11.297 19.120 1.00 91.81 159 ALA A O 1
ATOM 1232 N N . PRO A 1 160 ? -2.129 13.455 19.540 1.00 94.19 160 PRO A N 1
ATOM 1233 C CA . PRO A 1 160 ? -3.458 13.955 19.212 1.00 94.19 160 PRO A CA 1
ATOM 1234 C C . PRO A 1 160 ? -3.747 13.801 17.716 1.00 94.19 160 PRO A C 1
ATOM 1236 O O . PRO A 1 160 ? -2.836 13.649 16.893 1.00 94.19 160 PRO A O 1
ATOM 1239 N N . LEU A 1 161 ? -5.023 13.907 17.343 1.00 96.44 161 LEU A N 1
ATOM 1240 C CA . LEU A 1 161 ? -5.381 14.105 15.941 1.00 96.44 161 LEU A CA 1
ATOM 1241 C C . LEU A 1 161 ? -4.732 15.388 15.396 1.00 96.44 161 LEU A C 1
ATOM 1243 O O . LEU A 1 161 ? -4.723 16.436 16.039 1.00 96.44 161 LEU A O 1
ATOM 1247 N N . ASN A 1 162 ? -4.230 15.317 14.166 1.00 96.38 162 ASN A N 1
ATOM 1248 C CA . ASN A 1 162 ? -3.640 16.453 13.457 1.00 96.38 162 ASN A CA 1
ATOM 1249 C C . ASN A 1 162 ? -4.687 17.484 13.002 1.00 96.38 162 ASN A C 1
ATOM 1251 O O . ASN A 1 162 ? -4.336 18.606 12.632 1.00 96.38 162 ASN A O 1
ATOM 1255 N N . PHE A 1 163 ? -5.948 17.067 12.888 1.00 97.00 163 PHE A N 1
ATOM 1256 C CA . PHE A 1 163 ? -7.108 17.874 12.506 1.00 97.00 163 PHE A CA 1
ATOM 1257 C C . PHE A 1 163 ? -8.388 17.070 12.762 1.00 97.00 163 PHE A C 1
ATOM 1259 O O . PHE A 1 163 ? -8.327 15.860 12.996 1.00 97.00 163 PHE A O 1
ATOM 1266 N N . LYS A 1 164 ? -9.556 17.718 12.704 1.00 97.19 164 LYS A N 1
ATOM 1267 C CA . LYS A 1 164 ? -10.825 17.029 12.942 1.00 97.19 164 LYS A CA 1
ATOM 1268 C C . LYS A 1 164 ? -11.108 16.030 11.817 1.00 97.19 164 LYS A C 1
ATOM 1270 O O . LYS A 1 164 ? -10.968 16.343 10.637 1.00 97.19 164 LYS A O 1
ATOM 1275 N N . THR A 1 165 ? -11.552 14.827 12.167 1.00 97.69 165 THR A N 1
ATOM 1276 C CA . THR A 1 165 ? -11.937 13.802 11.188 1.00 97.69 165 THR A CA 1
ATOM 1277 C C . THR A 1 165 ? -12.954 14.346 10.175 1.00 97.69 165 THR A C 1
ATOM 1279 O O . THR A 1 165 ? -13.950 14.966 10.551 1.00 97.69 165 THR A O 1
ATOM 1282 N N . GLY A 1 166 ? -12.695 14.110 8.889 1.00 97.00 166 GLY A N 1
ATOM 1283 C CA . GLY A 1 166 ? -13.509 14.556 7.757 1.00 97.00 166 GLY A CA 1
ATOM 1284 C C . GLY A 1 166 ? -13.206 15.970 7.251 1.00 97.00 166 GLY A C 1
ATOM 1285 O O . GLY A 1 166 ? -13.717 16.349 6.205 1.00 97.00 166 GLY A O 1
ATOM 1286 N N . GLU A 1 167 ? -12.379 16.752 7.950 1.00 96.94 167 GLU A N 1
ATOM 1287 C CA . GLU A 1 167 ? -12.169 18.170 7.627 1.00 96.94 167 GLU A CA 1
ATOM 1288 C C . GLU A 1 167 ? -11.297 18.389 6.382 1.00 96.94 167 GLU A C 1
ATOM 1290 O O . GLU A 1 167 ? -11.546 19.305 5.601 1.00 96.94 167 GLU A O 1
ATOM 1295 N N . ARG A 1 168 ? -10.266 17.559 6.177 1.00 96.88 168 ARG A N 1
ATOM 1296 C CA . ARG A 1 168 ? -9.341 17.693 5.042 1.00 96.88 168 ARG A CA 1
ATOM 1297 C C . ARG A 1 168 ? -8.665 16.383 4.661 1.00 96.88 168 ARG A C 1
ATOM 1299 O O . ARG A 1 168 ? -8.530 15.475 5.475 1.00 96.88 168 ARG A O 1
ATOM 1306 N N . LEU A 1 169 ? -8.171 16.337 3.427 1.00 97.75 169 LEU A N 1
ATOM 1307 C CA . LEU A 1 169 ? -7.303 15.276 2.924 1.00 97.75 169 LEU A CA 1
ATOM 1308 C C . LEU A 1 169 ? -5.884 15.418 3.495 1.00 97.75 169 LEU A C 1
ATOM 1310 O O . LEU A 1 169 ? -5.255 16.468 3.368 1.00 97.75 169 LEU A O 1
ATOM 1314 N N . SER A 1 170 ? -5.352 14.338 4.063 1.00 97.19 170 SER A N 1
ATOM 1315 C CA . SER A 1 170 ? -3.948 14.214 4.451 1.00 97.19 170 SER A CA 1
ATOM 1316 C C . SER A 1 170 ? -3.459 12.788 4.213 1.00 97.19 170 SER A C 1
ATOM 1318 O O . SER A 1 170 ? -3.864 11.846 4.898 1.00 97.19 170 SER A O 1
ATOM 1320 N N . TYR A 1 171 ? -2.586 12.627 3.216 1.00 96.50 171 TYR A N 1
ATOM 1321 C CA . TYR A 1 171 ? -1.967 11.341 2.914 1.00 96.50 171 TYR A CA 1
ATOM 1322 C C . TYR A 1 171 ? -1.195 10.830 4.135 1.00 96.50 171 TYR A C 1
ATOM 1324 O O . TYR A 1 171 ? -0.329 11.528 4.653 1.00 96.50 171 TYR A O 1
ATOM 1332 N N . ASN A 1 172 ? -1.546 9.635 4.608 1.00 95.06 172 ASN A N 1
ATOM 1333 C CA . ASN A 1 172 ? -1.184 9.166 5.942 1.00 95.06 172 ASN A CA 1
ATOM 1334 C C . ASN A 1 172 ? -1.050 7.637 5.968 1.00 95.06 172 ASN A C 1
ATOM 1336 O O . ASN A 1 172 ? -1.943 6.916 5.510 1.00 95.06 172 ASN A O 1
ATOM 1340 N N . GLN A 1 173 ? 0.056 7.140 6.521 1.00 94.81 173 GLN A N 1
ATOM 1341 C CA . GLN A 1 173 ? 0.355 5.707 6.548 1.00 94.81 173 GLN A CA 1
ATOM 1342 C C . GLN A 1 173 ? -0.381 4.939 7.653 1.00 94.81 173 GLN A C 1
ATOM 1344 O O . GLN A 1 173 ? -0.743 3.781 7.436 1.00 94.81 173 GLN A O 1
ATOM 1349 N N . THR A 1 174 ? -0.672 5.577 8.789 1.00 96.75 174 THR A N 1
ATOM 1350 C CA . THR A 1 174 ? -1.480 5.014 9.887 1.00 96.75 174 THR A CA 1
ATOM 1351 C C . THR A 1 174 ? -2.839 4.537 9.389 1.00 96.75 174 THR A C 1
ATOM 1353 O O . THR A 1 174 ? -3.316 3.488 9.816 1.00 96.75 174 THR A O 1
ATOM 1356 N N . ASN A 1 175 ? -3.435 5.245 8.423 1.00 98.31 175 ASN A N 1
ATOM 1357 C CA . ASN A 1 175 ? -4.706 4.836 7.829 1.00 98.31 175 ASN A CA 1
ATOM 1358 C C . ASN A 1 175 ? -4.642 3.430 7.232 1.00 98.31 175 ASN A C 1
ATOM 1360 O O . ASN A 1 175 ? -5.459 2.574 7.554 1.00 98.31 175 ASN A O 1
ATOM 1364 N N . TYR A 1 176 ? -3.655 3.180 6.373 1.00 98.06 176 TYR A N 1
ATOM 1365 C CA . TYR A 1 176 ? -3.541 1.901 5.674 1.00 98.06 176 TYR A CA 1
ATOM 1366 C C . TYR A 1 176 ? -2.969 0.797 6.563 1.00 98.06 176 TYR A C 1
ATOM 1368 O O . TYR A 1 176 ? -3.281 -0.371 6.347 1.00 98.06 176 TYR A O 1
ATOM 1376 N N . TYR A 1 177 ? -2.214 1.162 7.600 1.00 95.88 177 TYR A N 1
ATOM 1377 C CA . TYR A 1 177 ? -1.863 0.243 8.677 1.00 95.88 177 TYR A CA 1
ATOM 1378 C C . TYR A 1 177 ? -3.117 -0.282 9.393 1.00 95.88 177 TYR A C 1
ATOM 1380 O O . TYR A 1 177 ? -3.311 -1.493 9.501 1.00 95.88 177 TYR A O 1
ATOM 1388 N N . LEU A 1 178 ? -4.010 0.621 9.809 1.00 98.06 178 LEU A N 1
ATOM 1389 C CA . LEU A 1 178 ? -5.277 0.264 10.447 1.00 98.06 178 LEU A CA 1
ATOM 1390 C C . LEU A 1 178 ? -6.181 -0.556 9.517 1.00 98.06 178 LEU A C 1
ATOM 1392 O O . LEU A 1 178 ? -6.758 -1.542 9.967 1.00 98.06 178 LEU A O 1
ATOM 1396 N N . LEU A 1 179 ? -6.259 -0.221 8.223 1.00 98.81 179 LEU A N 1
ATOM 1397 C CA . LEU A 1 179 ? -6.988 -1.042 7.245 1.00 98.81 179 LEU A CA 1
ATOM 1398 C C . LEU A 1 179 ? -6.417 -2.464 7.151 1.00 98.81 179 LEU A C 1
ATOM 1400 O O . LEU A 1 179 ? -7.186 -3.421 7.115 1.00 98.81 179 LEU A O 1
ATOM 1404 N N . GLY A 1 180 ? -5.089 -2.616 7.178 1.00 98.25 180 GLY A N 1
ATOM 1405 C CA . GLY A 1 180 ? -4.434 -3.923 7.271 1.00 98.25 180 GLY A CA 1
ATOM 1406 C C . GLY A 1 180 ? -4.882 -4.708 8.506 1.00 98.25 180 GLY A C 1
ATOM 1407 O O . GLY A 1 180 ? -5.292 -5.859 8.381 1.00 98.25 180 GLY A O 1
ATOM 1408 N N . LYS A 1 181 ? -4.909 -4.068 9.682 1.00 98.06 181 LYS A N 1
ATOM 1409 C CA . LYS A 1 181 ? -5.392 -4.693 10.928 1.00 98.06 181 LYS A CA 1
ATOM 1410 C C . LYS A 1 181 ? -6.870 -5.074 10.882 1.00 98.06 181 LYS A C 1
ATOM 1412 O O . LYS A 1 181 ? -7.240 -6.122 11.407 1.00 98.06 181 LYS A O 1
ATOM 1417 N N . ILE A 1 182 ? -7.711 -4.263 10.241 1.00 98.81 182 ILE A N 1
ATOM 1418 C CA . ILE A 1 182 ? -9.129 -4.589 10.035 1.00 98.81 182 ILE A CA 1
ATOM 1419 C C . ILE A 1 182 ? -9.257 -5.826 9.142 1.00 98.81 182 ILE A C 1
ATOM 1421 O O . ILE A 1 182 ? -9.998 -6.741 9.492 1.00 98.81 182 ILE A O 1
ATOM 1425 N N . ILE A 1 183 ? -8.509 -5.891 8.033 1.00 98.88 183 ILE A N 1
ATOM 1426 C CA . ILE A 1 183 ? -8.483 -7.069 7.153 1.00 98.88 183 ILE A CA 1
ATOM 1427 C C . ILE A 1 183 ? -8.082 -8.313 7.949 1.00 98.88 183 ILE A C 1
ATOM 1429 O O . ILE A 1 183 ? -8.775 -9.325 7.863 1.00 98.88 183 ILE A O 1
ATOM 1433 N N . GLU A 1 184 ? -7.020 -8.239 8.755 1.00 98.62 184 GLU A N 1
ATOM 1434 C CA . GLU A 1 184 ? -6.553 -9.367 9.572 1.00 98.62 184 GLU A CA 1
ATOM 1435 C C . GLU A 1 184 ? -7.629 -9.851 10.547 1.00 98.62 184 GLU A C 1
ATOM 1437 O O . GLU A 1 184 ? -7.987 -11.029 10.560 1.00 98.62 184 GLU A O 1
ATOM 1442 N N . LYS A 1 185 ? -8.212 -8.928 11.320 1.00 98.44 185 LYS A N 1
ATOM 1443 C CA . LYS A 1 185 ? -9.256 -9.263 12.294 1.00 98.44 185 LYS A CA 1
ATOM 1444 C C . LYS A 1 185 ? -10.484 -9.884 11.629 1.00 98.44 185 LYS A C 1
ATOM 1446 O O . LYS A 1 185 ? -11.009 -10.875 12.125 1.00 98.44 185 LYS A O 1
ATOM 1451 N N . VAL A 1 186 ? -10.969 -9.278 10.547 1.00 98.50 186 VAL A N 1
ATOM 1452 C CA . VAL A 1 186 ? -12.246 -9.647 9.919 1.00 98.50 186 VAL A CA 1
ATOM 1453 C C . VAL A 1 186 ? -12.119 -10.913 9.070 1.00 98.50 186 VAL A C 1
ATOM 1455 O O . VAL A 1 186 ? -13.067 -11.694 8.977 1.00 98.50 186 VAL A O 1
ATOM 1458 N N . SER A 1 187 ? -10.965 -11.129 8.437 1.00 98.19 187 SER A N 1
ATOM 1459 C CA . SER A 1 187 ? -10.719 -12.334 7.639 1.00 98.19 187 SER A CA 1
ATOM 1460 C C . SER A 1 187 ? -10.278 -13.536 8.474 1.00 98.19 187 SER A C 1
ATOM 1462 O O . SER A 1 187 ? -10.533 -14.666 8.060 1.00 98.19 187 SER A O 1
ATOM 1464 N N . GLY A 1 188 ? -9.639 -13.308 9.627 1.00 98.00 188 GLY A N 1
ATOM 1465 C CA . GLY A 1 188 ? -8.999 -14.357 10.421 1.00 98.00 188 GLY A CA 1
ATOM 1466 C C . GLY A 1 188 ? -7.679 -14.869 9.829 1.00 98.00 188 GLY A C 1
ATOM 1467 O O . GLY A 1 188 ? -7.149 -15.864 10.316 1.00 98.00 188 GLY A O 1
ATOM 1468 N N . ASP A 1 189 ? -7.150 -14.212 8.794 1.00 97.81 189 ASP A N 1
ATOM 1469 C CA . ASP A 1 189 ? -5.884 -14.545 8.137 1.00 97.81 189 ASP A CA 1
ATOM 1470 C C . ASP A 1 189 ? -4.919 -13.353 8.212 1.00 97.81 189 ASP A C 1
ATOM 1472 O O . ASP A 1 189 ? -5.325 -12.215 8.446 1.00 97.81 189 ASP A O 1
ATOM 1476 N N . SER A 1 190 ? -3.625 -13.590 8.005 1.00 98.00 190 SER A N 1
ATOM 1477 C CA . SER A 1 190 ? -2.664 -12.490 7.896 1.00 98.00 190 SER A CA 1
ATOM 1478 C C . SER A 1 190 ? -2.959 -11.636 6.660 1.00 98.00 190 SER A C 1
ATOM 1480 O O . SER A 1 190 ? -3.405 -12.148 5.630 1.00 98.00 190 SER A O 1
ATOM 1482 N N . PHE A 1 191 ? -2.646 -10.339 6.717 1.00 97.81 191 PHE A N 1
ATOM 1483 C CA . PHE A 1 191 ? -2.866 -9.435 5.584 1.00 97.81 191 PHE A CA 1
ATOM 1484 C C . PHE A 1 191 ? -2.171 -9.938 4.305 1.00 97.81 191 PHE A C 1
ATOM 1486 O O . PHE A 1 191 ? -2.760 -9.942 3.221 1.00 97.81 191 PHE A O 1
ATOM 1493 N N . VAL A 1 192 ? -0.930 -10.417 4.448 1.00 96.81 192 VAL A N 1
ATOM 1494 C CA . VAL A 1 192 ? -0.116 -10.957 3.350 1.00 96.81 192 VAL A CA 1
ATOM 1495 C C . VAL A 1 192 ? -0.790 -12.166 2.706 1.00 96.81 192 VAL A C 1
ATOM 1497 O O . VAL A 1 192 ? -0.923 -12.208 1.480 1.00 96.81 192 VAL A O 1
ATOM 1500 N N . ASN A 1 193 ? -1.245 -13.130 3.507 1.00 98.19 193 ASN A N 1
ATOM 1501 C CA . ASN A 1 193 ? -1.926 -14.312 2.985 1.00 98.19 193 ASN A CA 1
ATOM 1502 C C . ASN A 1 193 ? -3.261 -13.944 2.343 1.00 98.19 193 ASN A C 1
ATOM 1504 O O . ASN A 1 193 ? -3.532 -14.393 1.230 1.00 98.19 193 ASN A O 1
ATOM 1508 N N . PHE A 1 194 ? -4.052 -13.082 2.985 1.00 98.56 194 PHE A N 1
ATOM 1509 C CA . PHE A 1 194 ? -5.351 -12.675 2.466 1.00 98.56 194 PHE A CA 1
ATOM 1510 C C . PHE A 1 194 ? -5.224 -12.068 1.066 1.00 98.56 194 PHE A C 1
ATOM 1512 O O . PHE A 1 194 ? -5.909 -12.509 0.142 1.00 98.56 194 PHE A O 1
ATOM 1519 N N . VAL A 1 195 ? -4.316 -11.104 0.877 1.00 98.56 195 VAL A N 1
ATOM 1520 C CA . VAL A 1 195 ? -4.074 -10.484 -0.438 1.00 98.56 195 VAL A CA 1
ATOM 1521 C C . VAL A 1 195 ? -3.519 -11.508 -1.431 1.00 98.56 195 VAL A C 1
ATOM 1523 O O . VAL A 1 195 ? -3.973 -11.569 -2.575 1.00 98.56 195 VAL A O 1
ATOM 1526 N N . THR A 1 196 ? -2.588 -12.361 -1.004 1.00 98.19 196 THR A N 1
ATOM 1527 C CA . THR A 1 196 ? -1.997 -13.383 -1.880 1.00 98.19 196 THR A CA 1
ATOM 1528 C C . THR A 1 196 ? -3.057 -14.351 -2.408 1.00 98.19 196 THR A C 1
ATOM 1530 O O . THR A 1 196 ? -3.144 -14.578 -3.614 1.00 98.19 196 THR A O 1
ATOM 1533 N N . GLN A 1 197 ? -3.913 -14.882 -1.534 1.00 98.12 197 GLN A N 1
ATOM 1534 C CA . GLN A 1 197 ? -4.930 -15.866 -1.907 1.00 98.12 197 GLN A CA 1
ATOM 1535 C C . GLN A 1 197 ? -6.097 -15.248 -2.679 1.00 98.12 197 GLN A C 1
ATOM 1537 O O . GLN A 1 197 ? -6.573 -15.835 -3.652 1.00 98.12 197 GLN A O 1
ATOM 1542 N N . ASN A 1 198 ? -6.557 -14.063 -2.271 1.00 98.25 198 ASN A N 1
ATOM 1543 C CA . ASN A 1 198 ? -7.769 -13.456 -2.823 1.00 98.25 198 ASN A CA 1
ATOM 1544 C C . ASN A 1 198 ? -7.508 -12.515 -4.002 1.00 98.25 198 ASN A C 1
ATOM 1546 O O . ASN A 1 198 ? -8.462 -12.118 -4.670 1.00 98.25 198 ASN A O 1
ATOM 1550 N N . GLN A 1 199 ? -6.251 -12.160 -4.280 1.00 98.25 199 GLN A N 1
ATOM 1551 C CA . GLN A 1 199 ? -5.899 -11.269 -5.386 1.00 98.25 199 GLN A CA 1
ATOM 1552 C C . GLN A 1 199 ? -4.806 -11.886 -6.256 1.00 98.25 199 GLN A C 1
ATOM 1554 O O . GLN A 1 199 ? -5.094 -12.274 -7.387 1.00 98.25 199 GLN A O 1
ATOM 1559 N N . PHE A 1 200 ? -3.584 -12.062 -5.741 1.00 97.94 200 PHE A N 1
ATOM 1560 C CA . PHE A 1 200 ? -2.454 -12.485 -6.582 1.00 97.94 200 PHE A CA 1
ATOM 1561 C C . PHE A 1 200 ? -2.691 -13.846 -7.244 1.00 97.94 200 PHE A C 1
ATOM 1563 O O . PHE A 1 200 ? -2.578 -13.968 -8.465 1.00 97.94 200 PHE A O 1
ATOM 1570 N N . ASN A 1 201 ? -3.102 -14.852 -6.471 1.00 97.88 201 ASN A N 1
ATOM 1571 C CA . ASN A 1 201 ? -3.374 -16.193 -6.986 1.00 97.88 201 ASN A CA 1
ATOM 1572 C C . ASN A 1 201 ? -4.582 -16.216 -7.931 1.00 97.88 201 ASN A C 1
ATOM 1574 O O . ASN A 1 201 ? -4.569 -16.942 -8.923 1.00 97.88 201 ASN A O 1
ATOM 1578 N N . ARG A 1 202 ? -5.602 -15.387 -7.668 1.00 97.19 202 ARG A N 1
ATOM 1579 C CA . ARG A 1 202 ? -6.825 -15.315 -8.484 1.00 97.19 202 ARG A CA 1
ATOM 1580 C C . ARG A 1 202 ? -6.567 -14.806 -9.896 1.00 97.19 202 ARG A C 1
ATOM 1582 O O . ARG A 1 202 ? -7.202 -15.292 -10.826 1.00 97.19 202 ARG A O 1
ATOM 1589 N N . VAL A 1 203 ? -5.639 -13.864 -10.056 1.00 96.31 203 VAL A N 1
ATOM 1590 C CA . VAL A 1 203 ? -5.290 -13.283 -11.364 1.00 96.31 203 VAL A CA 1
ATOM 1591 C C . VAL A 1 203 ? -3.934 -13.758 -11.899 1.00 96.31 203 VAL A C 1
ATOM 1593 O O . VAL A 1 203 ? -3.435 -13.231 -12.890 1.00 96.31 203 VAL A O 1
ATOM 1596 N N . GLY A 1 204 ? -3.328 -14.771 -11.271 1.00 97.06 204 GLY A N 1
ATOM 1597 C CA . GLY A 1 204 ? -2.090 -15.391 -11.748 1.00 97.06 204 GLY A CA 1
ATOM 1598 C C . GLY A 1 204 ? -0.830 -14.528 -11.601 1.00 97.06 204 GLY A C 1
ATOM 1599 O O . GLY A 1 204 ? 0.128 -14.722 -12.350 1.00 97.06 204 GLY A O 1
ATOM 1600 N N . MET A 1 205 ? -0.789 -13.604 -10.636 1.00 96.25 205 MET A N 1
ATOM 1601 C CA . MET A 1 2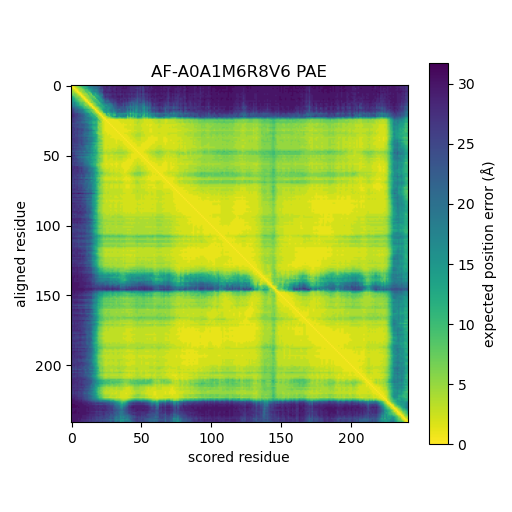05 ? 0.368 -12.747 -10.333 1.00 96.25 205 MET A CA 1
ATOM 1602 C C . MET A 1 205 ? 1.458 -13.507 -9.557 1.00 96.25 205 MET A C 1
ATOM 1604 O O . MET A 1 205 ? 1.760 -13.214 -8.405 1.00 96.25 205 MET A O 1
ATOM 1608 N N . LYS A 1 206 ? 2.069 -14.506 -10.202 1.00 93.62 206 LYS A N 1
ATOM 1609 C CA . LYS A 1 206 ? 3.039 -15.432 -9.579 1.00 93.62 206 LYS A CA 1
ATOM 1610 C C . LYS A 1 206 ? 4.358 -14.783 -9.142 1.00 93.62 206 LYS A C 1
ATOM 1612 O O . LYS A 1 206 ? 5.063 -15.345 -8.317 1.00 93.62 206 LYS A O 1
ATOM 1617 N N . ASN A 1 207 ? 4.683 -13.619 -9.701 1.00 93.25 207 ASN A N 1
ATOM 1618 C CA . ASN A 1 207 ? 5.911 -12.869 -9.428 1.00 93.25 207 ASN A CA 1
ATOM 1619 C C . ASN A 1 207 ? 5.616 -11.615 -8.590 1.00 93.25 207 ASN A C 1
ATOM 1621 O O . ASN A 1 207 ? 6.223 -10.568 -8.787 1.00 93.25 207 ASN A O 1
ATOM 1625 N N . THR A 1 208 ? 4.619 -11.673 -7.710 1.00 95.50 208 THR A N 1
ATOM 1626 C CA . THR A 1 208 ? 4.270 -10.570 -6.812 1.00 95.50 208 THR A CA 1
ATOM 1627 C C . THR A 1 208 ? 4.263 -11.086 -5.388 1.00 95.50 208 THR A C 1
ATOM 1629 O O . THR A 1 208 ? 3.629 -12.091 -5.085 1.00 95.50 208 THR A O 1
ATOM 1632 N N . GLN A 1 209 ? 4.994 -10.400 -4.517 1.00 94.69 209 GLN A N 1
ATOM 1633 C CA . GLN A 1 209 ? 5.127 -10.779 -3.120 1.00 94.69 209 GLN A CA 1
ATOM 1634 C C . GLN A 1 209 ? 5.329 -9.549 -2.245 1.00 94.69 209 GLN A C 1
ATOM 1636 O O . GLN A 1 209 ? 5.827 -8.517 -2.700 1.00 94.69 209 GLN A O 1
ATOM 1641 N N . PHE A 1 210 ? 4.968 -9.686 -0.974 1.00 93.81 210 PHE A N 1
ATOM 1642 C CA . PHE A 1 210 ? 5.368 -8.740 0.056 1.00 93.81 210 PHE A CA 1
ATOM 1643 C C . PHE A 1 210 ? 6.823 -8.991 0.459 1.00 93.81 210 PHE A C 1
ATOM 1645 O O . PHE A 1 210 ? 7.329 -10.110 0.362 1.00 93.81 210 PHE A O 1
ATOM 1652 N N . GLY A 1 211 ? 7.496 -7.940 0.914 1.00 88.81 211 GLY A N 1
ATOM 1653 C CA . GLY A 1 211 ? 8.866 -8.010 1.396 1.00 88.81 211 GLY A CA 1
ATOM 1654 C C . GLY A 1 211 ? 9.257 -6.744 2.142 1.00 88.81 211 GLY A C 1
ATOM 1655 O O . GLY A 1 211 ? 8.624 -5.698 2.000 1.00 88.81 211 GLY A O 1
ATOM 1656 N N . ASP A 1 212 ? 10.302 -6.861 2.944 1.00 82.44 212 ASP A N 1
ATOM 1657 C CA . ASP A 1 212 ? 10.943 -5.768 3.664 1.00 82.44 212 ASP A CA 1
ATOM 1658 C C . ASP A 1 212 ? 12.438 -5.688 3.311 1.00 82.44 212 ASP A C 1
ATOM 1660 O O . ASP A 1 212 ? 12.951 -6.464 2.503 1.00 82.44 212 ASP A O 1
ATOM 1664 N N . SER A 1 213 ? 13.164 -4.762 3.938 1.00 77.69 213 SER A N 1
ATOM 1665 C CA . SER A 1 213 ? 14.602 -4.566 3.705 1.00 77.69 213 SER A CA 1
ATOM 1666 C C . SER A 1 213 ? 15.486 -5.763 4.080 1.00 77.69 213 SER A C 1
ATOM 1668 O O . SER A 1 213 ? 16.676 -5.753 3.775 1.00 77.69 213 SER A O 1
ATOM 1670 N N . ARG A 1 214 ? 14.932 -6.785 4.743 1.00 82.38 214 ARG A N 1
ATOM 1671 C CA . ARG A 1 214 ? 15.630 -8.011 5.157 1.00 82.38 214 ARG A CA 1
ATOM 1672 C C . ARG A 1 214 ? 15.263 -9.205 4.277 1.00 82.38 214 ARG A C 1
ATOM 1674 O O . ARG A 1 214 ? 15.863 -10.269 4.405 1.00 82.38 214 ARG A O 1
ATOM 1681 N N . SER A 1 215 ? 14.268 -9.047 3.412 1.00 86.56 215 SER A N 1
ATOM 1682 C CA . SER A 1 215 ? 13.753 -10.114 2.568 1.00 86.56 215 SER A CA 1
ATOM 1683 C C . SER A 1 215 ? 14.717 -10.408 1.419 1.00 86.56 215 SER A C 1
ATOM 1685 O O . SER A 1 215 ? 15.144 -9.504 0.704 1.00 86.56 215 SER A O 1
ATOM 1687 N N . ILE A 1 216 ? 15.037 -11.686 1.209 1.00 91.25 216 ILE A N 1
ATOM 1688 C CA . ILE A 1 216 ? 15.828 -12.136 0.058 1.00 91.25 216 ILE A CA 1
ATOM 1689 C C . ILE A 1 216 ? 14.857 -12.460 -1.075 1.00 91.25 216 ILE A C 1
ATOM 1691 O O . ILE A 1 216 ? 14.135 -13.454 -1.019 1.00 91.25 216 ILE A O 1
ATOM 1695 N N . ILE A 1 217 ? 14.824 -11.601 -2.092 1.00 92.75 217 ILE A N 1
ATOM 1696 C CA . ILE A 1 217 ? 13.874 -11.692 -3.203 1.00 92.75 217 ILE A CA 1
ATOM 1697 C C . ILE A 1 217 ? 14.641 -11.970 -4.505 1.00 92.75 217 ILE A C 1
ATOM 1699 O O . ILE A 1 217 ? 15.465 -11.148 -4.917 1.00 92.75 217 ILE A O 1
ATOM 1703 N N . PRO A 1 218 ? 14.396 -13.107 -5.182 1.00 92.12 218 PRO A N 1
ATOM 1704 C CA . PRO A 1 218 ? 14.983 -13.372 -6.491 1.00 92.12 218 PRO A CA 1
ATOM 1705 C C . PRO A 1 218 ? 14.607 -12.294 -7.514 1.00 92.12 218 PRO A C 1
ATOM 1707 O O . PRO A 1 218 ? 13.471 -11.830 -7.551 1.00 92.12 218 PRO A O 1
ATOM 1710 N N . ASN A 1 219 ? 15.556 -11.925 -8.380 1.00 93.25 219 ASN A N 1
ATOM 1711 C CA . ASN A 1 219 ? 15.394 -10.886 -9.409 1.00 93.25 219 ASN A CA 1
ATOM 1712 C C . ASN A 1 219 ? 15.037 -9.485 -8.873 1.00 93.25 219 ASN A C 1
ATOM 1714 O O . ASN A 1 219 ? 14.533 -8.656 -9.632 1.00 93.25 219 ASN A O 1
ATOM 1718 N N . TYR A 1 220 ? 15.294 -9.207 -7.594 1.00 93.75 220 TYR A N 1
ATOM 1719 C CA . TYR A 1 220 ? 15.048 -7.894 -7.009 1.00 93.75 220 TYR A CA 1
ATOM 1720 C C . TYR A 1 220 ? 15.890 -6.799 -7.670 1.00 93.75 220 TYR A C 1
ATOM 1722 O O . TYR A 1 220 ? 17.113 -6.911 -7.771 1.00 93.75 220 TYR A O 1
ATOM 1730 N N . ALA A 1 221 ? 15.220 -5.734 -8.100 1.00 94.31 221 ALA A N 1
ATOM 1731 C CA . ALA A 1 221 ? 15.834 -4.502 -8.562 1.00 94.31 221 ALA A CA 1
ATOM 1732 C C . ALA A 1 221 ? 15.821 -3.491 -7.399 1.00 94.31 221 ALA A C 1
ATOM 1734 O O . ALA A 1 221 ? 14.746 -2.997 -7.042 1.00 94.31 221 ALA A O 1
ATOM 1735 N N . PRO A 1 222 ? 16.970 -3.204 -6.754 1.00 89.94 222 PRO A N 1
ATOM 1736 C CA . PRO A 1 222 ? 17.013 -2.280 -5.628 1.00 89.94 222 PRO A CA 1
ATOM 1737 C C . PRO A 1 222 ? 16.676 -0.844 -6.042 1.00 89.94 222 PRO A C 1
ATOM 1739 O O . PRO A 1 222 ? 17.039 -0.383 -7.123 1.00 89.94 222 PRO A O 1
ATOM 1742 N N . THR A 1 223 ? 16.045 -0.103 -5.131 1.00 88.44 223 THR A N 1
ATOM 1743 C CA . THR A 1 223 ? 15.842 1.340 -5.292 1.00 88.44 223 THR A CA 1
ATOM 1744 C C . THR A 1 223 ? 17.172 2.083 -5.173 1.00 88.44 223 THR A C 1
ATOM 1746 O O . THR A 1 223 ? 17.930 1.895 -4.218 1.00 88.44 223 THR A O 1
ATOM 1749 N N . TYR A 1 224 ? 17.425 2.989 -6.115 1.00 87.25 224 TYR A N 1
ATOM 1750 C CA . TYR A 1 224 ? 18.569 3.896 -6.091 1.00 87.25 224 TYR A CA 1
ATOM 1751 C C . TYR A 1 224 ? 18.130 5.293 -5.673 1.00 87.25 224 TYR A C 1
ATOM 1753 O O . TYR A 1 224 ? 17.152 5.831 -6.185 1.00 87.25 224 TYR A O 1
ATOM 1761 N N . ARG A 1 225 ? 18.896 5.915 -4.775 1.00 81.06 225 ARG A N 1
ATOM 1762 C CA . ARG A 1 225 ? 18.725 7.321 -4.408 1.00 81.06 225 ARG A CA 1
ATOM 1763 C C . ARG A 1 225 ? 19.981 8.086 -4.795 1.00 81.06 225 ARG A C 1
ATOM 1765 O O . ARG A 1 225 ? 21.050 7.837 -4.248 1.00 81.06 225 ARG A O 1
ATOM 1772 N N . GLY A 1 226 ? 19.849 9.030 -5.723 1.00 67.62 226 GLY A N 1
ATOM 1773 C CA . GLY A 1 226 ? 20.934 9.956 -6.033 1.00 67.62 226 GLY A CA 1
ATOM 1774 C C . GLY A 1 226 ? 21.194 10.895 -4.853 1.00 67.62 226 GLY A C 1
ATOM 1775 O O . GLY A 1 226 ? 20.262 11.512 -4.334 1.00 67.62 226 GLY A O 1
ATOM 1776 N N . SER A 1 227 ? 22.449 11.035 -4.430 1.00 56.56 227 SER A N 1
ATOM 1777 C CA . SER A 1 227 ? 22.864 12.160 -3.597 1.00 56.56 227 SER A CA 1
ATOM 1778 C C . SER A 1 227 ? 23.040 13.381 -4.500 1.00 56.56 227 SER A C 1
ATOM 1780 O O . SER A 1 227 ? 24.015 13.502 -5.236 1.00 56.56 227 SER A O 1
ATOM 1782 N N . VAL A 1 228 ? 22.098 14.324 -4.465 1.00 47.34 228 VAL A N 1
ATOM 1783 C CA . VAL A 1 228 ? 22.396 15.678 -4.952 1.00 47.34 22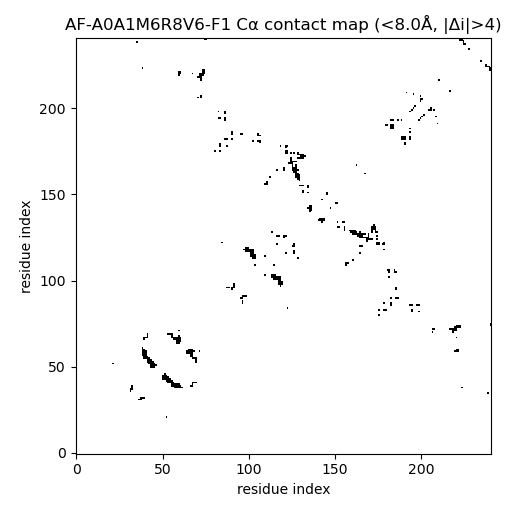8 VAL A CA 1
ATOM 1784 C C . VAL A 1 228 ? 23.101 16.402 -3.813 1.00 47.34 228 VAL A C 1
ATOM 1786 O O . VAL A 1 228 ? 22.499 17.173 -3.076 1.00 47.34 228 VAL A O 1
ATOM 1789 N N . SER A 1 229 ? 24.386 16.117 -3.620 1.00 39.31 229 SER A N 1
ATOM 1790 C CA . SER A 1 229 ? 25.242 16.960 -2.793 1.00 39.31 229 SER A CA 1
ATOM 1791 C C . SER A 1 229 ? 25.603 18.208 -3.598 1.00 39.31 229 SER A C 1
ATOM 1793 O O . SER A 1 229 ? 26.688 18.301 -4.167 1.00 39.31 229 SER A O 1
ATOM 1795 N N . LYS A 1 230 ? 24.684 19.175 -3.676 1.00 41.16 230 LYS A N 1
ATOM 1796 C CA . LYS A 1 230 ? 25.098 20.572 -3.813 1.00 41.16 230 LYS A CA 1
ATOM 1797 C C . LYS A 1 230 ? 25.278 21.096 -2.397 1.00 41.16 230 LYS A C 1
ATOM 1799 O O . LYS A 1 230 ? 24.319 21.150 -1.632 1.00 41.16 230 LYS A O 1
ATOM 1804 N N . VAL A 1 231 ? 26.515 21.422 -2.035 1.00 39.41 231 VAL A N 1
ATOM 1805 C CA . VAL A 1 231 ? 26.816 22.130 -0.787 1.00 39.41 231 VAL A CA 1
ATOM 1806 C C . VAL A 1 231 ? 25.934 23.386 -0.749 1.00 39.41 231 VAL A C 1
ATOM 1808 O O . VAL A 1 231 ? 26.089 24.256 -1.599 1.00 39.41 231 VAL A O 1
ATOM 1811 N N . GLY A 1 232 ? 24.977 23.445 0.183 1.00 45.16 232 GLY A N 1
ATOM 1812 C CA . GLY A 1 232 ? 24.179 24.647 0.461 1.00 45.16 232 GLY A CA 1
ATOM 1813 C C . GLY A 1 232 ? 22.698 24.662 0.049 1.00 45.16 232 GLY A C 1
ATOM 1814 O O . GLY A 1 232 ? 22.015 25.606 0.430 1.00 45.16 232 GLY A O 1
ATOM 1815 N N . GLU A 1 233 ? 22.145 23.653 -0.637 1.00 38.44 233 GLU A N 1
ATOM 1816 C CA . GLU A 1 233 ? 20.702 23.626 -0.964 1.00 38.44 233 GLU A CA 1
ATOM 1817 C C . GLU A 1 233 ? 19.983 22.391 -0.401 1.00 38.44 233 GLU A C 1
ATOM 1819 O O . GLU A 1 233 ? 20.458 21.260 -0.509 1.00 38.44 233 GLU A O 1
ATOM 1824 N N . LYS A 1 234 ? 18.800 22.606 0.202 1.00 38.41 234 LYS A N 1
ATOM 1825 C CA . LYS A 1 234 ? 17.912 21.530 0.673 1.00 38.41 234 LYS A CA 1
ATOM 1826 C C . LYS A 1 234 ? 17.577 20.588 -0.484 1.00 38.41 234 LYS A C 1
ATOM 1828 O O . LYS A 1 234 ? 17.166 21.037 -1.551 1.00 38.41 234 LYS A O 1
ATOM 1833 N N . ILE A 1 235 ? 17.676 19.287 -0.209 1.00 39.50 235 ILE A N 1
ATOM 1834 C CA . ILE A 1 235 ? 17.311 18.185 -1.104 1.00 39.50 235 ILE A CA 1
ATOM 1835 C C . ILE A 1 235 ? 15.894 18.422 -1.646 1.00 39.50 235 ILE A C 1
ATOM 1837 O O . ILE A 1 235 ? 14.905 18.174 -0.958 1.00 39.50 235 ILE A O 1
ATOM 1841 N N . LYS A 1 236 ? 15.791 18.893 -2.889 1.00 36.06 236 LYS A N 1
ATOM 1842 C CA . LYS A 1 236 ? 14.565 18.824 -3.680 1.00 36.06 236 LYS A CA 1
ATOM 1843 C C . LYS A 1 236 ? 14.766 17.707 -4.696 1.00 36.06 236 LYS A C 1
ATOM 1845 O O . LYS A 1 236 ? 15.678 17.773 -5.511 1.00 36.06 236 LYS A O 1
ATOM 1850 N N . ASN A 1 237 ? 13.898 16.701 -4.614 1.00 33.81 237 ASN A N 1
ATOM 1851 C CA . ASN A 1 237 ? 13.747 15.583 -5.550 1.00 33.81 237 ASN A CA 1
ATOM 1852 C C . ASN A 1 237 ? 14.710 14.405 -5.323 1.00 33.81 237 ASN A C 1
ATOM 1854 O O . ASN A 1 237 ? 15.623 14.151 -6.103 1.00 33.81 237 ASN A O 1
ATOM 1858 N N . ALA A 1 238 ? 14.438 13.613 -4.282 1.00 31.55 238 ALA A N 1
ATOM 1859 C CA . ALA A 1 238 ? 14.724 12.185 -4.360 1.00 31.55 238 ALA A CA 1
ATOM 1860 C C . ALA A 1 238 ? 13.602 11.554 -5.196 1.00 31.55 238 ALA A C 1
ATOM 1862 O O . ALA A 1 238 ? 12.452 11.529 -4.761 1.00 31.55 238 ALA A O 1
ATOM 1863 N N . ILE A 1 239 ? 13.913 11.125 -6.418 1.00 34.41 239 ILE A N 1
ATOM 1864 C CA . ILE A 1 239 ? 12.981 10.326 -7.215 1.00 34.41 239 ILE A CA 1
ATOM 1865 C C . ILE A 1 239 ? 13.008 8.925 -6.612 1.00 34.41 239 ILE A C 1
ATOM 1867 O O . ILE A 1 239 ? 14.046 8.269 -6.608 1.00 34.41 239 ILE A O 1
ATOM 1871 N N . PHE A 1 240 ? 11.877 8.513 -6.051 1.00 37.00 240 PHE A N 1
ATOM 1872 C CA . PHE A 1 240 ? 11.627 7.127 -5.692 1.00 37.00 240 PHE A CA 1
ATOM 1873 C C . PHE A 1 240 ? 11.143 6.432 -6.965 1.00 37.00 240 PHE A C 1
ATOM 1875 O O . PHE A 1 240 ? 10.103 6.816 -7.501 1.00 37.00 240 PHE A O 1
ATOM 1882 N N . VAL A 1 241 ? 11.922 5.474 -7.464 1.00 35.06 241 VAL A N 1
ATOM 1883 C CA . VAL A 1 241 ? 11.423 4.443 -8.382 1.00 35.06 241 VAL A CA 1
ATOM 1884 C C . VAL A 1 241 ? 11.246 3.174 -7.566 1.00 35.06 241 VAL A C 1
ATOM 1886 O O . VAL A 1 241 ? 12.209 2.803 -6.845 1.00 35.06 241 VAL A O 1
#

Foldseek 3Di:
DDDDDDPPDPPPPVVVVLVVVVVVVVVVVVVCCVVVVPQKDWDWDADPNDTSDTDIDHALDPVVRHGDDSLADEDPPPVVLVLLVVLQVVCVVVVLFDQCQFLLVQDPPAQPLRRNAGLVLLSQQQRLFDALQVCADPVPSHNVVCPDPVSSVVVRRPDDRNDHRPPDHDDGDVSSVSSQSSSCRSVVHHSQVSSCVVPCVVVVVPSDHDDDPPDDHPNYRDWDFDPPPPPPDDDDDRDTD

Secondary structure (DSSP, 8-state):
---PPPS-SSSSSSHHHHHHHHHHHHHHHHHHHHHHT--EEEEEEEETTEEEEEEEEEEEETTTTEEP-TT-B---GGGHHHHHHHHHHHHHHTTS--TTSBGGGT-SS--TTTTT-BHHHHHTT-S-PPPGGGGS-TTT-S-TT--SHHHHHHHHHTSPPSS-TTS-----HHHHHHHHHHHHHHHSS-HHHHHIIIIITTTT-TT-----TT---TTB-PPP------TTS--------

Sequence (241 aa):
MKFRLPFIAILFSVYCLSQNIVSNVDAIVNTEMKERKIPGMQIAVVQNGKIVLNKSYGVASIQNDLPVKNTSIFPINSTTKVFTAVAVMQLVEQGKIGLSEPISKYLENLPSEWQKITVEQLMTHISGLPDILSVLDPATGSLGAMRTENVMWEKIKLAPLNFKTGERLSYNQTNYYLLGKIIEKVSGDSFVNFVTQNQFNRVGMKNTQFGDSRSIIPNYAPTYRGSVSKVGEKIKNAIFV

pLDDT: mean 85.6, std 18.73, range [31.55, 98.88]

Nearest PDB structures (foldseek):
  4gdn-assembly3_C  TM=8.537E-01  e=1.860E-11  Staphylococcus aureus subsp. aureus N315
  3tg9-assembly1_A  TM=8.435E-01  e=5.665E-11  Halalkalibacterium halodurans C-125
  7v21-assembly1_D  TM=8.634E-01  e=3.486E-10  Homo sapiens
  7v21-assembly1_C  TM=8.469E-01  e=2.057E-10  Homo sapiens
  7v21-assembly1_B  TM=8.380E-01  e=2.181E-10  Homo sapiens

Solvent-accessible surface area (backbone atoms only — not comparable to full-atom values): 14806 Å² total; per-residue (Å²): 136,89,85,83,82,82,95,79,80,83,79,67,73,70,60,60,65,61,52,60,59,54,55,53,51,54,54,51,50,54,48,52,29,60,77,69,64,50,61,44,49,75,51,73,41,75,54,96,93,36,78,79,42,78,50,56,38,60,30,30,32,80,93,75,72,35,64,33,49,98,70,49,36,68,71,63,65,77,60,53,52,58,59,52,51,50,53,51,49,57,34,32,76,68,70,75,45,56,52,84,38,37,43,47,81,67,44,78,96,62,50,78,85,53,34,71,39,26,46,44,32,33,77,65,24,16,44,23,66,52,44,61,67,75,74,33,38,88,89,76,70,36,55,72,89,48,85,44,72,65,55,52,52,59,54,49,62,72,49,64,64,77,46,62,65,70,73,52,79,48,93,50,59,40,35,58,52,50,50,41,53,42,49,22,63,74,69,74,41,56,51,70,56,48,48,40,62,72,43,32,61,70,74,64,43,83,86,63,80,89,78,59,100,84,56,89,58,81,54,56,29,71,72,67,74,78,81,75,81,53,91,90,58,83,88,76,79,74,66,85,96